Protein AF-A0A0F9P561-F1 (afdb_monomer)

Foldseek 3Di:
DDDDDPDDPPPPPVPPPPDDDDDDDDDDDDDDDDPDDDDDDDDDPCPVVVVVVVVLVVLVVVVVVVVVVVVLVVLLVVCLVVLDQAWDWDDDPQKIKTKGKAFDDPVDFADPVLVVLCVVLVQDKDKDFPQPPPDPPVCPPVVVVVVVVVVVCVPVDPPCPRDRPDTTIGHDPCRQNSLSVDPDSVSSSVSSVRTIDMDMDMDDRDDPVVVVVVSVVSVVD

Mean predicted aligned error: 15.57 Å

Structure (mmCIF, N/CA/C/O backbone):
data_AF-A0A0F9P561-F1
#
_entry.id   AF-A0A0F9P561-F1
#
loop_
_atom_site.group_PDB
_atom_site.id
_atom_site.type_symbol
_atom_site.label_atom_id
_atom_site.label_alt_id
_atom_site.label_comp_id
_atom_site.label_asym_id
_atom_site.label_entity_id
_atom_site.label_seq_id
_atom_site.pdbx_PDB_ins_code
_atom_site.Cartn_x
_atom_site.Cartn_y
_atom_site.Cartn_z
_atom_site.occupancy
_atom_site.B_iso_or_equiv
_atom_site.auth_seq_id
_atom_site.auth_comp_id
_atom_site.auth_asym_id
_atom_site.auth_atom_id
_atom_site.pdbx_PDB_model_num
ATOM 1 N N . MET A 1 1 ? 44.528 -24.460 -18.042 1.00 37.50 1 MET A N 1
ATOM 2 C CA . MET A 1 1 ? 43.928 -23.682 -16.939 1.00 37.50 1 MET A CA 1
ATOM 3 C C . MET A 1 1 ? 44.898 -22.548 -16.649 1.00 37.50 1 MET A C 1
ATOM 5 O O . MET A 1 1 ? 45.990 -22.830 -16.180 1.00 37.50 1 MET A O 1
ATOM 9 N N . ALA A 1 2 ? 44.594 -21.330 -17.099 1.00 35.03 2 ALA A N 1
ATOM 10 C CA . ALA A 1 2 ? 45.538 -20.213 -17.067 1.00 35.03 2 ALA A CA 1
ATOM 11 C C . ALA A 1 2 ? 45.183 -19.266 -15.914 1.00 35.03 2 ALA A C 1
ATOM 13 O O . ALA A 1 2 ? 44.061 -18.765 -15.855 1.00 35.03 2 ALA A O 1
ATOM 14 N N . LEU A 1 3 ? 46.129 -19.070 -14.994 1.00 35.88 3 LEU A N 1
ATOM 15 C CA . LEU A 1 3 ? 46.112 -17.993 -14.006 1.00 35.88 3 LEU A CA 1
ATOM 16 C C . LEU A 1 3 ? 46.317 -16.680 -14.767 1.00 35.88 3 LEU A C 1
ATOM 18 O O . LEU A 1 3 ? 47.304 -16.547 -15.487 1.00 35.88 3 LEU A O 1
ATOM 22 N N . VAL A 1 4 ? 45.363 -15.758 -14.671 1.00 44.16 4 VAL A N 1
ATOM 23 C CA . VAL A 1 4 ? 45.456 -14.442 -15.316 1.00 44.16 4 VAL A CA 1
ATOM 24 C C . VAL A 1 4 ? 46.075 -13.457 -14.325 1.00 44.16 4 VAL A C 1
ATOM 26 O O . VAL A 1 4 ? 45.691 -13.438 -13.157 1.00 44.16 4 VAL A O 1
ATOM 29 N N . ASP A 1 5 ? 47.050 -12.684 -14.806 1.00 41.72 5 ASP A N 1
ATOM 30 C CA . ASP A 1 5 ? 47.857 -11.721 -14.055 1.00 41.72 5 ASP A CA 1
ATOM 31 C C . ASP A 1 5 ? 47.030 -10.692 -13.267 1.00 41.72 5 ASP A C 1
ATOM 33 O O . ASP A 1 5 ? 46.094 -10.077 -13.786 1.00 41.72 5 ASP A O 1
ATOM 37 N N . ASN A 1 6 ? 47.448 -10.465 -12.016 1.00 50.19 6 ASN A N 1
ATOM 38 C CA . ASN A 1 6 ? 46.907 -9.487 -11.067 1.00 50.19 6 ASN A CA 1
ATOM 39 C C . ASN A 1 6 ? 47.184 -8.042 -11.520 1.00 50.19 6 ASN A C 1
ATOM 41 O O . ASN A 1 6 ? 48.016 -7.330 -10.953 1.00 50.19 6 ASN A O 1
ATOM 45 N N . THR A 1 7 ? 46.457 -7.574 -12.528 1.00 42.44 7 THR A N 1
ATOM 46 C CA . THR A 1 7 ? 46.383 -6.144 -12.835 1.00 42.44 7 THR A CA 1
ATOM 47 C C . THR A 1 7 ? 45.373 -5.481 -11.899 1.00 42.44 7 THR A C 1
ATOM 49 O O . THR A 1 7 ? 44.193 -5.823 -11.866 1.00 42.44 7 THR A O 1
ATOM 52 N N . ARG A 1 8 ? 45.861 -4.536 -11.085 1.00 44.56 8 ARG A N 1
ATOM 53 C CA . ARG A 1 8 ? 45.037 -3.657 -10.245 1.00 44.56 8 ARG A CA 1
ATOM 54 C C . ARG A 1 8 ? 44.028 -2.920 -11.130 1.00 44.56 8 ARG A C 1
ATOM 56 O O . ARG A 1 8 ? 44.412 -2.065 -11.921 1.00 44.56 8 ARG A O 1
ATOM 63 N N . ILE A 1 9 ? 42.744 -3.220 -10.966 1.00 45.91 9 ILE A N 1
ATOM 64 C CA . ILE A 1 9 ? 41.663 -2.396 -11.512 1.00 45.91 9 ILE A CA 1
ATOM 65 C C . ILE A 1 9 ? 41.492 -1.207 -10.558 1.00 45.91 9 ILE A C 1
ATOM 67 O O . ILE A 1 9 ? 40.868 -1.332 -9.508 1.00 45.91 9 ILE A O 1
ATOM 71 N N . GLU A 1 10 ? 42.089 -0.060 -10.891 1.00 46.81 10 GLU A N 1
ATOM 72 C CA . GLU A 1 10 ? 42.006 1.175 -10.087 1.00 46.81 10 GLU A CA 1
ATOM 73 C C . GLU A 1 10 ? 40.712 1.986 -10.315 1.00 46.81 10 GLU A C 1
ATOM 75 O O . GLU A 1 10 ? 40.564 3.074 -9.769 1.00 46.81 10 GLU A O 1
ATOM 80 N N . SER A 1 11 ? 39.733 1.480 -11.073 1.00 47.00 11 SER A N 1
ATOM 81 C CA . SER A 1 11 ? 38.611 2.295 -11.570 1.00 47.00 11 SER A CA 1
ATOM 82 C C . SER A 1 11 ? 37.206 1.806 -11.194 1.00 47.00 11 SER A C 1
ATOM 84 O O . SER A 1 11 ? 36.278 1.953 -11.984 1.00 47.00 11 SER A O 1
ATOM 86 N N . ILE A 1 12 ? 36.996 1.277 -9.983 1.00 44.47 12 ILE A N 1
ATOM 87 C CA . ILE A 1 12 ? 35.622 1.006 -9.499 1.00 44.47 12 ILE A CA 1
ATOM 88 C C . ILE A 1 12 ? 34.918 2.291 -9.008 1.00 44.47 12 ILE A C 1
ATOM 90 O O . ILE A 1 12 ? 33.696 2.350 -9.025 1.00 44.47 12 ILE A O 1
ATOM 94 N N . ASN A 1 13 ? 35.655 3.365 -8.691 1.00 44.12 13 ASN A N 1
ATOM 95 C CA . ASN A 1 13 ? 35.073 4.597 -8.125 1.00 44.12 13 ASN A CA 1
ATOM 96 C C . ASN A 1 13 ? 35.147 5.832 -9.048 1.00 44.12 13 ASN A C 1
ATOM 98 O O . ASN A 1 13 ? 34.976 6.954 -8.582 1.00 44.12 13 ASN A O 1
ATOM 102 N N . ALA A 1 14 ? 35.434 5.669 -10.342 1.00 38.91 14 ALA A N 1
ATOM 103 C CA . ALA A 1 14 ? 35.690 6.813 -11.229 1.00 38.91 14 ALA A CA 1
ATOM 104 C C . ALA A 1 14 ? 34.428 7.526 -11.765 1.00 38.91 14 ALA A C 1
ATOM 106 O O . ALA A 1 14 ? 34.571 8.509 -12.481 1.00 38.91 14 ALA A O 1
ATOM 107 N N . LEU A 1 15 ? 33.212 7.072 -11.434 1.00 39.28 15 LEU A N 1
ATOM 108 C CA . LEU A 1 15 ? 31.965 7.617 -12.004 1.00 39.28 15 LEU A CA 1
ATOM 109 C C . LEU A 1 15 ? 31.036 8.330 -11.006 1.00 39.28 15 LEU A C 1
ATOM 111 O O . LEU A 1 15 ? 30.014 8.860 -11.420 1.00 39.28 15 LEU A O 1
ATOM 115 N N . GLU A 1 16 ? 31.392 8.433 -9.722 1.00 36.66 16 GLU A N 1
ATOM 116 C CA . GLU A 1 16 ? 30.567 9.153 -8.727 1.00 36.66 16 GLU A CA 1
ATOM 117 C C . GLU A 1 16 ? 30.896 10.657 -8.606 1.00 36.66 16 GLU A C 1
ATOM 119 O O . GLU A 1 16 ? 30.414 11.324 -7.695 1.00 36.66 16 GLU A O 1
ATOM 124 N N . HIS A 1 17 ? 31.714 11.223 -9.502 1.00 38.72 17 HIS A N 1
ATOM 125 C CA . HIS A 1 17 ? 32.252 12.582 -9.339 1.00 38.72 17 HIS A CA 1
ATOM 126 C C . HIS A 1 17 ? 31.937 13.576 -10.467 1.00 38.72 17 HIS A C 1
ATOM 128 O O . HIS A 1 17 ? 32.671 14.545 -10.644 1.00 38.72 17 HIS A O 1
ATOM 134 N N . GLU A 1 18 ? 30.814 13.416 -11.168 1.00 39.06 18 GLU A N 1
ATOM 135 C CA . GLU A 1 18 ? 30.297 14.452 -12.076 1.00 39.06 18 GLU A CA 1
ATOM 136 C C . GLU A 1 18 ? 28.809 14.738 -11.850 1.00 39.06 18 GLU A C 1
ATOM 138 O O . GLU A 1 18 ? 27.996 14.594 -12.749 1.00 39.06 18 GLU A O 1
ATOM 143 N N . MET A 1 19 ? 28.438 15.205 -10.656 1.00 38.53 19 MET A N 1
ATOM 144 C CA . MET A 1 19 ? 27.326 16.154 -10.525 1.00 38.53 19 MET A CA 1
ATOM 145 C C . MET A 1 19 ? 27.675 17.184 -9.453 1.00 38.53 19 MET A C 1
ATOM 147 O O . MET A 1 19 ? 27.774 16.888 -8.263 1.00 38.53 19 MET A O 1
ATOM 151 N N . GLY A 1 20 ? 27.943 18.406 -9.909 1.00 35.34 20 GLY A N 1
ATOM 152 C CA . GLY A 1 20 ? 28.291 19.531 -9.061 1.00 35.34 20 GLY A CA 1
ATOM 153 C C . GLY A 1 20 ? 27.101 20.004 -8.235 1.00 35.34 20 GLY A C 1
ATOM 154 O O . GLY A 1 20 ? 26.137 20.531 -8.776 1.00 35.34 20 GLY A O 1
ATOM 155 N N . PHE A 1 21 ? 27.230 19.907 -6.914 1.00 32.91 21 PHE A N 1
ATOM 156 C CA . PHE A 1 21 ? 26.568 20.800 -5.970 1.00 32.91 21 PHE A CA 1
ATOM 157 C C . PHE A 1 21 ? 27.586 21.220 -4.907 1.00 32.91 21 PHE A C 1
ATOM 159 O O . PHE A 1 21 ? 28.142 20.403 -4.174 1.00 32.91 21 PHE A O 1
ATOM 166 N N . HIS A 1 22 ? 27.875 22.520 -4.863 1.00 39.03 22 HIS A N 1
ATOM 167 C CA . HIS A 1 22 ? 28.779 23.122 -3.893 1.00 39.03 22 HIS A CA 1
ATOM 168 C C . HIS A 1 22 ? 28.156 23.117 -2.490 1.00 39.03 22 HIS A C 1
ATOM 170 O O . HIS A 1 22 ? 27.295 23.933 -2.181 1.00 39.03 22 HIS A O 1
ATOM 176 N N . ALA A 1 23 ? 28.679 22.267 -1.611 1.00 38.22 23 ALA A N 1
ATOM 177 C CA . ALA A 1 23 ? 28.733 22.513 -0.175 1.00 38.22 23 ALA A CA 1
ATOM 178 C C . ALA A 1 23 ? 30.099 22.016 0.319 1.00 38.22 23 ALA A C 1
ATOM 180 O O . ALA A 1 23 ? 30.467 20.868 0.083 1.00 38.22 23 ALA A O 1
ATOM 181 N N . GLN A 1 24 ? 30.899 22.895 0.930 1.00 40.69 24 GLN A N 1
ATOM 182 C CA . GLN A 1 24 ? 32.252 22.571 1.394 1.00 40.69 24 GLN A CA 1
ATOM 183 C C . GLN A 1 24 ? 32.218 21.420 2.416 1.00 40.69 24 GLN A C 1
ATOM 185 O O . GLN A 1 24 ? 31.881 21.618 3.583 1.00 40.69 24 GLN A O 1
ATOM 190 N N . ALA A 1 25 ? 32.582 20.213 1.981 1.00 33.69 25 ALA A N 1
ATOM 191 C CA . ALA A 1 25 ? 32.721 19.056 2.851 1.00 33.69 25 ALA A CA 1
ATOM 192 C C . ALA A 1 25 ? 34.034 19.151 3.645 1.00 33.69 25 ALA A C 1
ATOM 194 O O . ALA A 1 25 ? 35.121 19.253 3.073 1.00 33.69 25 ALA A O 1
ATOM 195 N N . LYS A 1 26 ? 33.930 19.112 4.981 1.00 37.03 26 LYS A N 1
ATOM 196 C CA . LYS A 1 26 ? 35.071 18.968 5.897 1.00 37.03 26 LYS A CA 1
ATOM 197 C C . LYS A 1 26 ? 35.907 17.753 5.491 1.00 37.03 26 LYS A C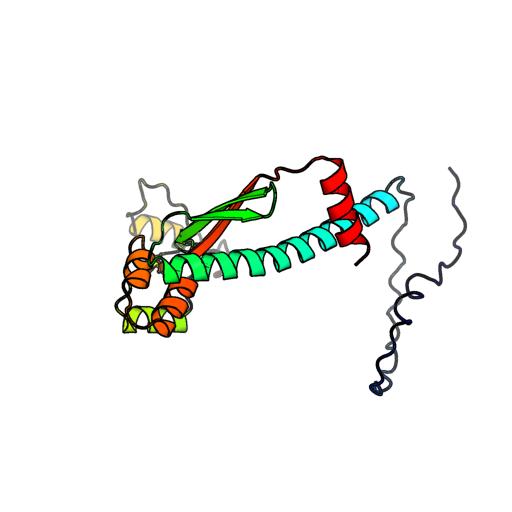 1
ATOM 199 O O . LYS A 1 26 ? 35.374 16.659 5.322 1.00 37.03 26 LYS A O 1
ATOM 204 N N . THR A 1 27 ? 37.217 17.943 5.389 1.00 36.31 27 THR A N 1
ATOM 205 C CA . THR A 1 27 ? 38.207 16.905 5.091 1.00 36.31 27 THR A CA 1
ATOM 206 C C . THR A 1 27 ? 38.171 15.823 6.174 1.00 36.31 27 THR A C 1
ATOM 208 O O . THR A 1 27 ? 38.755 15.978 7.244 1.00 36.31 27 THR A O 1
ATOM 211 N N . VAL A 1 28 ? 37.465 14.721 5.913 1.00 37.62 28 VAL A N 1
ATOM 212 C CA . VAL A 1 28 ? 37.545 13.512 6.737 1.00 37.62 28 VAL A CA 1
ATOM 213 C C . VAL A 1 28 ? 38.802 12.762 6.314 1.00 37.62 28 VAL A C 1
ATOM 215 O O . VAL A 1 28 ? 38.916 12.263 5.194 1.00 37.62 28 VAL A O 1
ATOM 218 N N . THR A 1 29 ? 39.782 12.724 7.207 1.00 35.91 29 THR A N 1
ATOM 219 C CA . THR A 1 29 ? 41.008 11.941 7.077 1.00 35.91 29 THR A CA 1
ATOM 220 C C . THR A 1 29 ? 40.642 10.477 6.827 1.00 35.91 29 THR A C 1
ATOM 222 O O . THR A 1 29 ? 40.026 9.840 7.678 1.00 35.91 29 THR A O 1
ATOM 225 N N . LYS A 1 30 ? 41.013 9.939 5.656 1.00 38.53 30 LYS A N 1
ATOM 226 C CA . LYS A 1 30 ? 40.829 8.522 5.310 1.00 38.53 30 LYS A CA 1
ATOM 227 C C . LYS A 1 30 ? 41.493 7.644 6.374 1.00 38.53 30 LYS A C 1
ATOM 229 O O . LYS A 1 30 ? 42.720 7.564 6.448 1.00 38.53 30 LYS A O 1
ATOM 234 N N . THR A 1 31 ? 40.688 6.975 7.189 1.00 34.59 31 THR A N 1
ATOM 235 C CA . THR A 1 31 ? 41.125 5.877 8.050 1.00 34.59 31 THR A CA 1
ATOM 236 C C . THR A 1 31 ? 41.681 4.766 7.160 1.00 34.59 31 THR A C 1
ATOM 238 O O . THR A 1 31 ? 41.024 4.325 6.218 1.00 34.59 31 THR A O 1
ATOM 241 N N . LYS A 1 32 ? 42.923 4.339 7.427 1.00 42.75 32 LYS A N 1
ATOM 242 C CA . LYS A 1 32 ? 43.562 3.200 6.753 1.00 42.75 32 LYS A CA 1
ATOM 243 C C . LYS A 1 32 ? 42.648 1.978 6.871 1.00 42.75 32 LYS A C 1
ATOM 245 O O . LYS A 1 32 ? 42.383 1.520 7.980 1.00 42.75 32 LYS A O 1
ATOM 250 N N . SER A 1 33 ? 42.182 1.455 5.740 1.00 44.06 33 SER A N 1
ATOM 251 C CA . SER A 1 33 ? 41.494 0.170 5.687 1.00 44.06 33 SER A CA 1
ATOM 252 C C . SER A 1 33 ? 42.453 -0.932 6.142 1.00 44.06 33 SER A C 1
ATOM 254 O O . SER A 1 33 ? 43.597 -1.012 5.692 1.00 44.06 33 SER A O 1
ATOM 256 N N . ALA A 1 34 ? 41.994 -1.757 7.081 1.00 50.00 34 ALA A N 1
ATOM 257 C CA . ALA A 1 34 ? 42.713 -2.938 7.530 1.00 50.00 34 ALA A CA 1
ATOM 258 C C . ALA A 1 34 ? 42.974 -3.874 6.337 1.00 50.00 34 ALA A C 1
ATOM 260 O O . ALA A 1 34 ? 42.074 -4.129 5.534 1.00 50.00 34 ALA A O 1
ATOM 261 N N . SER A 1 35 ? 44.205 -4.376 6.214 1.00 50.78 35 SER A N 1
ATOM 262 C CA . SER A 1 35 ? 44.605 -5.338 5.184 1.00 50.78 35 SER A CA 1
ATOM 263 C C . SER A 1 35 ? 43.965 -6.700 5.466 1.00 50.78 35 SER A C 1
ATOM 265 O O . SER A 1 35 ? 44.565 -7.564 6.103 1.00 50.78 35 SER A O 1
ATOM 267 N N . GLY A 1 36 ? 42.717 -6.872 5.035 1.00 58.53 36 GLY A N 1
ATOM 268 C CA . GLY A 1 36 ? 42.077 -8.178 4.970 1.00 58.53 36 GLY A CA 1
ATOM 269 C C . GLY A 1 36 ? 42.724 -9.012 3.869 1.00 58.53 36 GLY A C 1
ATOM 270 O O . GLY A 1 36 ? 42.903 -8.534 2.749 1.00 58.53 36 GLY A O 1
ATOM 271 N N . GLU A 1 37 ? 43.086 -10.246 4.204 1.00 61.06 37 GLU A N 1
ATOM 272 C CA . GLU A 1 37 ? 43.572 -11.261 3.274 1.00 61.06 37 GLU A CA 1
ATOM 273 C C . GLU A 1 37 ? 42.622 -11.343 2.064 1.00 61.06 37 GLU A C 1
ATOM 275 O O . GLU A 1 37 ? 41.403 -11.487 2.214 1.00 61.06 37 GLU A O 1
ATOM 280 N N . THR A 1 38 ? 43.152 -11.154 0.854 1.00 66.12 38 THR A N 1
ATOM 281 C CA . THR A 1 38 ? 42.337 -11.133 -0.363 1.00 66.12 38 THR A CA 1
ATOM 282 C C . THR A 1 38 ? 41.728 -12.506 -0.581 1.00 66.12 38 THR A C 1
ATOM 284 O O . THR A 1 38 ? 42.437 -13.475 -0.847 1.00 66.12 38 THR A O 1
ATOM 287 N N . LYS A 1 39 ? 40.399 -12.575 -0.468 1.00 81.62 39 LYS A N 1
ATOM 288 C CA . LYS A 1 39 ? 39.623 -13.791 -0.709 1.00 81.62 39 LYS A CA 1
ATOM 289 C C . LYS A 1 39 ? 39.966 -14.381 -2.085 1.00 81.62 39 LYS A C 1
ATOM 291 O O . LYS A 1 39 ? 40.132 -13.613 -3.037 1.00 81.62 39 LYS A O 1
ATOM 296 N N . PRO A 1 40 ? 40.037 -15.718 -2.211 1.00 76.19 40 PRO A N 1
ATOM 297 C CA . PRO A 1 40 ? 40.316 -16.364 -3.486 1.00 76.19 40 PRO A CA 1
ATOM 298 C C . PRO A 1 40 ? 39.259 -15.963 -4.521 1.00 76.19 40 PRO A C 1
ATOM 300 O O . PRO A 1 40 ? 38.058 -16.059 -4.264 1.00 76.19 40 PRO A O 1
ATOM 303 N N . GLN A 1 41 ? 39.714 -15.497 -5.684 1.00 83.62 41 GLN A N 1
ATOM 304 C CA . GLN A 1 41 ? 38.851 -15.123 -6.800 1.00 83.62 41 GLN A CA 1
ATOM 305 C C . GLN A 1 41 ? 38.792 -16.266 -7.811 1.00 83.62 41 GLN A C 1
ATOM 307 O O . GLN A 1 41 ? 39.818 -16.822 -8.200 1.00 83.62 41 GLN A O 1
ATOM 312 N N . ILE A 1 42 ? 37.582 -16.602 -8.247 1.00 89.50 42 ILE A N 1
ATOM 313 C CA . ILE A 1 42 ? 37.342 -17.547 -9.337 1.00 89.50 42 ILE A CA 1
ATOM 314 C C . ILE A 1 42 ? 36.669 -16.810 -10.493 1.00 89.50 42 ILE A C 1
ATOM 316 O O . ILE A 1 42 ? 35.805 -15.960 -10.281 1.00 89.50 42 ILE A O 1
ATOM 320 N N . ALA A 1 43 ? 37.057 -17.130 -11.726 1.00 86.56 43 ALA A N 1
ATOM 321 C CA . ALA A 1 43 ? 36.401 -16.583 -12.906 1.00 86.56 43 ALA A CA 1
ATOM 322 C C . ALA A 1 43 ? 35.024 -17.243 -13.082 1.00 86.56 43 ALA A C 1
ATOM 324 O O . ALA A 1 43 ? 34.934 -18.446 -13.331 1.00 86.56 43 ALA A O 1
ATOM 325 N N . VAL A 1 44 ? 33.953 -16.455 -12.969 1.00 92.00 44 VAL A N 1
ATOM 326 C CA . VAL A 1 44 ? 32.571 -16.915 -13.170 1.00 92.00 44 VAL A CA 1
ATOM 327 C C . VAL A 1 44 ? 32.003 -16.251 -14.422 1.00 92.00 44 VAL A C 1
ATOM 329 O O . VAL A 1 44 ? 31.763 -15.043 -14.449 1.00 92.00 44 VAL A O 1
ATOM 332 N N . LYS A 1 45 ? 31.789 -17.038 -15.481 1.00 91.75 45 LYS A N 1
ATOM 333 C CA . LYS A 1 45 ? 31.171 -16.561 -16.728 1.00 91.75 45 LYS A CA 1
ATOM 334 C C . LYS A 1 45 ? 29.712 -16.170 -16.467 1.00 91.75 45 LYS A C 1
ATOM 336 O O . LYS A 1 45 ? 28.999 -16.912 -15.800 1.00 91.75 45 LYS A O 1
ATOM 341 N N . GLY A 1 46 ? 29.264 -15.033 -16.999 1.00 91.75 46 GLY A N 1
ATOM 342 C CA . GLY A 1 46 ? 27.890 -14.551 -16.813 1.00 91.75 46 GLY A CA 1
ATOM 343 C C . GLY A 1 46 ? 27.666 -13.718 -15.544 1.00 91.75 46 GLY A C 1
ATOM 344 O O . GLY A 1 46 ? 26.573 -13.192 -15.347 1.00 91.75 46 GLY A O 1
ATOM 345 N N . LEU A 1 47 ? 28.672 -13.588 -14.663 1.00 91.00 47 LEU A N 1
ATOM 346 C CA . LEU A 1 47 ? 28.528 -12.844 -13.405 1.00 91.00 47 LEU A CA 1
ATOM 347 C C . LEU A 1 47 ? 28.259 -11.351 -13.643 1.00 91.00 47 LEU A C 1
ATOM 349 O O . LEU A 1 47 ? 27.497 -10.742 -12.896 1.00 91.00 47 LEU A O 1
ATOM 353 N N . ARG A 1 48 ? 28.854 -10.772 -14.693 1.00 90.31 48 ARG A N 1
ATOM 354 C CA . ARG A 1 48 ? 28.658 -9.363 -15.057 1.00 90.31 48 ARG A CA 1
ATOM 355 C C . ARG A 1 48 ? 27.223 -9.109 -15.513 1.00 90.31 48 ARG A C 1
ATOM 357 O O . ARG A 1 48 ? 26.596 -8.167 -15.047 1.00 90.31 48 ARG A O 1
ATOM 364 N N . GLU A 1 49 ? 26.709 -9.961 -16.390 1.00 93.94 49 GLU A N 1
ATOM 365 C CA . GLU A 1 49 ? 25.350 -9.897 -16.922 1.00 93.94 49 GLU A CA 1
ATOM 366 C C . GLU A 1 49 ? 24.323 -10.103 -15.804 1.00 93.94 49 GLU A C 1
ATOM 368 O O . GLU A 1 49 ? 23.378 -9.329 -15.678 1.00 93.94 49 GLU A O 1
ATOM 373 N N . TYR A 1 50 ? 24.549 -11.085 -14.927 1.00 92.62 50 TYR A N 1
ATOM 374 C CA . TYR A 1 50 ? 23.702 -11.315 -13.758 1.00 92.62 50 TYR A CA 1
ATOM 375 C C . TYR A 1 50 ? 23.679 -10.112 -12.804 1.00 92.62 50 TYR A C 1
ATOM 377 O O . TYR A 1 50 ? 22.607 -9.698 -12.363 1.00 92.62 50 TYR A O 1
ATOM 385 N N . ALA A 1 51 ? 24.845 -9.532 -12.499 1.00 93.69 51 ALA A N 1
ATOM 386 C CA . ALA A 1 51 ? 24.937 -8.356 -11.638 1.00 93.69 51 ALA A CA 1
ATOM 387 C C . ALA A 1 51 ? 24.224 -7.140 -12.254 1.00 93.69 51 ALA A C 1
ATOM 389 O O . ALA A 1 51 ? 23.486 -6.454 -11.550 1.00 93.69 51 ALA A O 1
ATOM 390 N N . ALA A 1 52 ? 24.377 -6.920 -13.565 1.00 90.94 52 ALA A N 1
ATOM 391 C CA . ALA A 1 52 ? 23.688 -5.851 -14.284 1.00 90.94 52 ALA A CA 1
ATOM 392 C C . ALA A 1 52 ? 22.159 -6.023 -14.247 1.00 90.94 52 ALA A C 1
ATOM 394 O O . ALA A 1 52 ? 21.446 -5.078 -13.921 1.00 90.94 52 ALA A O 1
ATOM 395 N N . LEU A 1 53 ? 21.646 -7.236 -14.487 1.00 92.44 53 LEU A N 1
ATOM 396 C CA . LEU A 1 53 ? 20.208 -7.520 -14.401 1.00 92.44 53 LEU A CA 1
ATOM 397 C C . LEU A 1 53 ? 19.665 -7.368 -12.976 1.00 92.44 53 LEU A C 1
ATOM 399 O 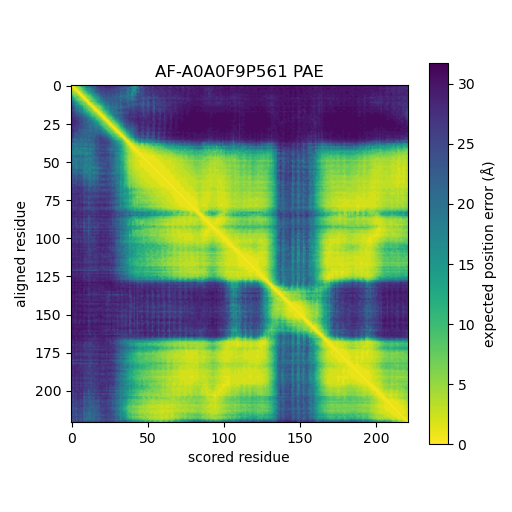O . LEU A 1 53 ? 18.556 -6.875 -12.788 1.00 92.44 53 LEU A O 1
ATOM 403 N N . LYS A 1 54 ? 20.440 -7.760 -11.956 1.00 94.38 54 LYS A N 1
ATOM 404 C CA . LYS A 1 54 ? 20.068 -7.540 -10.552 1.00 94.38 54 LYS A CA 1
ATOM 405 C C . LYS A 1 54 ? 19.989 -6.060 -10.202 1.00 94.38 54 LYS A C 1
ATOM 407 O O . LYS A 1 54 ? 19.074 -5.665 -9.486 1.00 94.38 54 LYS A O 1
ATOM 412 N N . TYR A 1 55 ? 20.922 -5.263 -10.711 1.00 90.88 55 TYR A N 1
ATOM 413 C CA . TYR A 1 55 ? 20.899 -3.818 -10.538 1.00 90.88 55 TYR A CA 1
ATOM 414 C C . TYR A 1 55 ? 19.672 -3.195 -11.219 1.00 90.88 55 TYR A C 1
ATOM 416 O O . TYR A 1 55 ? 18.902 -2.504 -10.557 1.00 90.88 55 TYR A O 1
ATOM 424 N N . ALA A 1 56 ? 19.422 -3.533 -12.490 1.00 90.25 56 ALA A N 1
ATOM 425 C CA . ALA A 1 56 ? 18.253 -3.061 -13.233 1.00 90.25 56 ALA A CA 1
ATOM 426 C C . ALA A 1 56 ? 16.929 -3.442 -12.545 1.00 90.25 56 ALA A C 1
ATOM 428 O O . ALA A 1 56 ? 16.037 -2.610 -12.423 1.00 90.25 56 ALA A O 1
ATOM 429 N N . LEU A 1 57 ? 16.812 -4.669 -12.022 1.00 92.62 57 LEU A N 1
ATOM 430 C CA . LEU A 1 57 ? 15.624 -5.110 -11.285 1.00 92.62 57 LEU A CA 1
ATOM 431 C C . LEU A 1 57 ? 15.360 -4.254 -10.038 1.00 92.62 57 LEU A C 1
ATOM 433 O O . LEU A 1 57 ? 14.214 -3.907 -9.773 1.00 92.62 57 LEU A O 1
ATOM 437 N N . ASN A 1 58 ? 16.404 -3.907 -9.282 1.00 90.88 58 ASN A N 1
ATOM 438 C CA . ASN A 1 58 ? 16.266 -3.056 -8.097 1.00 90.88 58 ASN A CA 1
ATOM 439 C C . ASN A 1 58 ? 15.866 -1.617 -8.466 1.00 90.88 58 ASN A C 1
ATOM 441 O O . ASN A 1 58 ? 15.089 -0.993 -7.743 1.00 90.88 58 ASN A O 1
ATOM 445 N N . MET A 1 59 ? 16.374 -1.099 -9.589 1.00 89.12 59 MET A N 1
ATOM 446 C CA . MET A 1 59 ? 15.999 0.217 -10.114 1.00 89.12 59 MET A CA 1
ATOM 447 C C . MET A 1 59 ? 14.525 0.237 -10.532 1.00 89.12 59 MET A C 1
ATOM 449 O O . MET A 1 59 ? 13.766 1.087 -10.071 1.00 89.12 59 MET A O 1
ATOM 453 N N . ILE A 1 60 ? 14.092 -0.767 -11.301 1.00 93.50 60 ILE A N 1
ATOM 454 C CA . ILE A 1 60 ? 12.687 -0.941 -11.692 1.00 93.50 60 ILE A CA 1
ATOM 455 C C . ILE A 1 60 ? 11.791 -1.062 -10.452 1.00 93.50 60 ILE A C 1
ATOM 457 O O . ILE A 1 60 ? 10.764 -0.399 -10.384 1.00 93.50 60 ILE A O 1
ATOM 461 N N . ASP A 1 61 ? 12.173 -1.858 -9.447 1.00 93.44 61 ASP A N 1
ATOM 462 C CA . ASP A 1 61 ? 11.400 -2.004 -8.203 1.00 93.44 61 ASP A CA 1
ATOM 463 C C . ASP A 1 61 ? 11.259 -0.676 -7.441 1.00 93.44 61 ASP A C 1
ATOM 465 O O . ASP A 1 61 ? 10.201 -0.393 -6.878 1.00 93.44 61 ASP A O 1
ATOM 469 N N . THR A 1 62 ? 12.297 0.163 -7.457 1.00 91.62 62 THR A N 1
ATOM 470 C CA . THR A 1 62 ? 12.254 1.505 -6.856 1.00 91.62 62 THR A CA 1
ATOM 471 C C . THR A 1 62 ? 11.233 2.389 -7.565 1.00 91.62 62 THR A C 1
ATOM 473 O O . THR A 1 62 ? 10.316 2.893 -6.920 1.00 91.62 62 THR A O 1
ATOM 476 N N . VAL A 1 63 ? 11.316 2.494 -8.893 1.00 92.19 63 VAL A N 1
ATOM 477 C CA . VAL A 1 63 ? 10.381 3.312 -9.683 1.00 92.19 63 VAL A CA 1
ATOM 478 C C . VAL A 1 63 ? 8.948 2.780 -9.583 1.00 92.19 63 VAL A C 1
ATOM 480 O O . VAL A 1 63 ? 8.001 3.550 -9.436 1.00 92.19 63 VAL A O 1
ATOM 483 N N . VAL A 1 64 ? 8.761 1.456 -9.567 1.00 92.00 64 VAL A N 1
ATOM 484 C CA . VAL A 1 64 ? 7.446 0.834 -9.347 1.00 92.00 64 VAL A CA 1
ATOM 485 C C . VAL A 1 64 ? 6.863 1.222 -7.986 1.00 92.00 64 VAL A C 1
ATOM 487 O O . VAL A 1 64 ? 5.663 1.484 -7.900 1.00 92.00 64 VAL A O 1
ATOM 490 N N . LYS A 1 65 ? 7.671 1.281 -6.919 1.00 91.56 65 LYS A N 1
ATOM 491 C CA . LYS A 1 65 ? 7.211 1.714 -5.586 1.00 91.56 65 LYS A CA 1
ATOM 492 C C . LYS A 1 65 ? 6.809 3.185 -5.559 1.00 91.56 65 LYS A C 1
ATOM 494 O O . LYS A 1 65 ? 5.793 3.507 -4.948 1.00 91.56 65 LYS A O 1
ATOM 499 N N . GLU A 1 66 ? 7.567 4.050 -6.225 1.00 91.19 66 GLU A N 1
ATOM 500 C CA . GLU A 1 66 ? 7.245 5.477 -6.339 1.00 91.19 66 GLU A CA 1
ATOM 501 C C . GLU A 1 66 ? 5.927 5.690 -7.092 1.00 91.19 66 GLU A C 1
ATOM 503 O O . GLU A 1 66 ? 5.004 6.306 -6.556 1.00 91.19 66 GLU A O 1
ATOM 508 N N . LEU A 1 67 ? 5.785 5.081 -8.276 1.00 91.69 67 LEU A N 1
ATOM 509 C CA . LEU A 1 67 ? 4.550 5.134 -9.065 1.00 91.69 67 LEU A CA 1
ATOM 510 C C . LEU A 1 67 ? 3.361 4.539 -8.307 1.00 91.69 67 LEU A C 1
ATOM 512 O O . LEU A 1 67 ? 2.255 5.081 -8.349 1.00 91.69 67 LEU A O 1
ATOM 516 N N . LYS A 1 68 ? 3.580 3.444 -7.570 1.00 90.50 68 LYS A N 1
ATOM 517 C CA . LYS A 1 68 ? 2.552 2.859 -6.707 1.00 90.50 68 LYS A CA 1
ATOM 518 C C . LYS A 1 68 ? 2.074 3.853 -5.649 1.00 90.50 68 LYS A C 1
ATOM 520 O O . LYS A 1 68 ? 0.874 3.898 -5.402 1.00 90.50 68 LYS A O 1
ATOM 525 N N . GLY A 1 69 ? 2.966 4.655 -5.065 1.00 88.00 69 GLY A N 1
ATOM 526 C CA . GLY A 1 69 ? 2.593 5.708 -4.118 1.00 88.00 69 GLY A CA 1
ATOM 527 C C . GLY A 1 69 ? 1.622 6.721 -4.730 1.00 88.00 69 GLY A C 1
ATOM 528 O O . GLY A 1 69 ? 0.598 7.034 -4.126 1.00 88.00 69 GLY A O 1
ATOM 529 N N . THR A 1 70 ? 1.885 7.164 -5.962 1.00 89.94 70 THR A N 1
ATOM 530 C CA . THR A 1 70 ? 0.981 8.062 -6.698 1.00 89.94 70 THR A CA 1
ATOM 531 C C . THR A 1 70 ? -0.372 7.407 -6.976 1.00 89.94 70 THR A C 1
ATOM 533 O O . THR A 1 70 ? -1.410 8.000 -6.683 1.00 89.94 70 THR A O 1
ATOM 536 N N . VAL A 1 71 ? -0.378 6.168 -7.484 1.00 91.31 71 VAL A N 1
ATOM 537 C CA . VAL A 1 71 ? -1.615 5.422 -7.781 1.00 91.31 71 VAL A CA 1
ATOM 538 C C . VAL A 1 71 ? -2.444 5.190 -6.517 1.00 91.31 71 VAL A C 1
ATOM 540 O O . VAL A 1 71 ? -3.657 5.391 -6.539 1.00 91.31 71 VAL A O 1
ATOM 543 N N . ASP A 1 72 ? -1.811 4.787 -5.414 1.00 90.38 72 ASP A N 1
ATOM 544 C CA . ASP A 1 72 ? -2.488 4.539 -4.141 1.00 90.38 72 ASP A CA 1
ATOM 545 C C . ASP A 1 72 ? -3.081 5.834 -3.562 1.00 90.38 72 ASP A C 1
ATOM 547 O O . ASP A 1 72 ? -4.196 5.799 -3.039 1.00 90.38 72 ASP A O 1
ATOM 551 N N . GLY A 1 73 ? -2.386 6.970 -3.704 1.00 89.12 73 GLY A N 1
ATOM 552 C CA . GLY A 1 73 ? -2.886 8.288 -3.309 1.00 89.12 73 GLY A CA 1
ATOM 553 C C . GLY A 1 73 ? -4.118 8.707 -4.113 1.00 89.12 73 GLY A C 1
ATOM 554 O O . GLY A 1 73 ? -5.154 9.020 -3.534 1.00 89.12 73 GLY A O 1
ATOM 555 N N . THR A 1 74 ? -4.062 8.630 -5.447 1.00 90.75 74 THR A N 1
ATOM 556 C CA . THR A 1 74 ? -5.227 8.922 -6.303 1.00 90.75 74 THR A CA 1
ATOM 557 C C . THR A 1 74 ? -6.399 7.983 -6.017 1.00 90.75 74 THR A C 1
ATOM 559 O O . THR A 1 74 ? -7.553 8.415 -6.003 1.00 90.75 74 THR A O 1
ATOM 562 N N . ALA A 1 75 ? -6.122 6.702 -5.764 1.00 90.19 75 ALA A N 1
ATOM 563 C CA . ALA A 1 75 ? -7.146 5.743 -5.380 1.00 90.19 75 ALA A CA 1
ATOM 564 C C . ALA A 1 75 ? -7.826 6.166 -4.072 1.00 90.19 75 ALA A C 1
ATOM 566 O O . ALA A 1 75 ? -9.054 6.213 -4.022 1.00 90.19 75 ALA A O 1
ATOM 567 N N . LEU A 1 76 ? -7.041 6.507 -3.044 1.00 91.31 76 LEU A N 1
ATOM 568 C CA . LEU A 1 76 ? -7.547 6.943 -1.744 1.00 91.31 76 LEU A CA 1
ATOM 569 C C . LEU A 1 76 ? -8.483 8.149 -1.877 1.00 91.31 76 LEU A C 1
ATOM 571 O O . LEU A 1 76 ? -9.595 8.095 -1.356 1.00 91.31 76 LEU A O 1
ATOM 575 N N . GLU A 1 77 ? -8.094 9.178 -2.636 1.00 91.69 77 GLU A N 1
ATOM 576 C CA . GLU A 1 77 ? -8.969 10.328 -2.921 1.00 91.69 77 GLU A CA 1
ATOM 577 C C . GLU A 1 77 ? -10.309 9.894 -3.517 1.00 91.69 77 GLU A C 1
ATOM 579 O O . GLU A 1 77 ? -11.376 10.314 -3.065 1.00 91.69 77 GLU A O 1
ATOM 584 N N . ALA A 1 78 ? -10.270 9.003 -4.510 1.00 90.94 78 ALA A N 1
ATOM 585 C CA . ALA A 1 78 ? -11.478 8.514 -5.158 1.00 90.94 78 ALA A CA 1
ATOM 586 C C . ALA A 1 78 ? -12.405 7.777 -4.174 1.00 90.94 78 ALA A C 1
ATOM 588 O O . ALA A 1 78 ? -13.625 7.933 -4.253 1.00 90.94 78 ALA A O 1
ATOM 589 N N . PHE A 1 79 ? -11.854 7.004 -3.232 1.00 91.94 79 PHE A N 1
ATOM 590 C CA . PHE A 1 79 ? -12.643 6.338 -2.190 1.00 91.94 79 PHE A CA 1
ATOM 591 C C . PHE A 1 79 ? -13.227 7.325 -1.174 1.00 91.94 79 PHE A C 1
ATOM 593 O O . PHE A 1 79 ? -14.392 7.178 -0.802 1.00 91.94 79 PHE A O 1
ATOM 600 N N . LEU A 1 80 ? -12.458 8.338 -0.759 1.00 91.06 80 LEU A N 1
ATOM 601 C CA . LEU A 1 80 ? -12.907 9.364 0.188 1.00 91.06 80 LEU A CA 1
ATOM 602 C C . LEU A 1 80 ? -14.048 10.21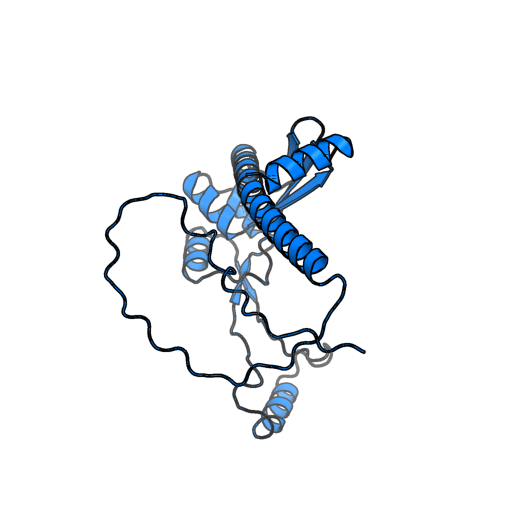2 -0.388 1.00 91.06 80 LEU A C 1
ATOM 604 O O . LEU A 1 80 ? -15.013 10.487 0.324 1.00 91.06 80 LEU A O 1
ATOM 608 N N . ILE A 1 81 ? -13.969 10.576 -1.673 1.00 88.62 81 ILE A N 1
ATOM 609 C CA . ILE A 1 81 ? -15.025 11.314 -2.385 1.00 88.62 81 ILE A CA 1
ATOM 610 C C . ILE A 1 81 ? -16.269 10.440 -2.560 1.00 88.62 81 ILE A C 1
ATOM 612 O O . ILE A 1 81 ? -17.387 10.879 -2.298 1.00 88.62 81 ILE A O 1
ATOM 616 N N . ALA A 1 82 ? -16.088 9.191 -2.995 1.00 86.81 82 ALA A N 1
ATOM 617 C CA . ALA A 1 82 ? -17.198 8.273 -3.231 1.00 86.81 82 ALA A CA 1
ATOM 618 C C . ALA A 1 82 ? -17.813 7.705 -1.938 1.00 86.81 82 ALA A C 1
ATOM 620 O O . ALA A 1 82 ? -18.824 7.008 -2.021 1.00 86.81 82 ALA A O 1
ATOM 621 N N . ARG A 1 83 ? -17.195 7.961 -0.772 1.00 85.88 83 ARG A N 1
ATOM 622 C CA . ARG A 1 83 ? -17.551 7.405 0.546 1.00 85.88 83 ARG A CA 1
ATOM 623 C C . ARG A 1 83 ? -17.850 5.903 0.493 1.00 85.88 83 ARG A C 1
ATOM 625 O O . ARG A 1 83 ? -18.834 5.420 1.048 1.00 85.88 83 ARG A O 1
ATOM 632 N N . ARG A 1 84 ? -16.999 5.152 -0.208 1.00 80.38 84 ARG A N 1
ATOM 633 C CA . ARG A 1 84 ? -17.133 3.697 -0.350 1.00 80.38 84 ARG A CA 1
ATOM 634 C C . ARG A 1 84 ? -15.808 3.007 -0.083 1.00 80.38 84 ARG A C 1
ATOM 636 O O . ARG A 1 84 ? -14.754 3.556 -0.378 1.00 80.38 84 ARG A O 1
ATOM 643 N N . SER A 1 85 ? -15.871 1.780 0.419 1.00 75.69 85 SER A N 1
ATOM 644 C CA . SER A 1 85 ? -14.714 0.890 0.576 1.00 75.69 85 SER A CA 1
ATOM 645 C C . SER A 1 85 ? -14.580 -0.134 -0.562 1.00 75.69 85 SER A C 1
ATOM 647 O O . SER A 1 85 ? -13.566 -0.823 -0.660 1.00 75.69 85 SER A O 1
ATOM 649 N N . ASP A 1 86 ? -15.578 -0.221 -1.445 1.00 79.62 86 ASP A N 1
ATOM 650 C CA . ASP A 1 86 ? -15.619 -1.156 -2.575 1.00 79.62 86 ASP A CA 1
ATOM 651 C C . ASP A 1 86 ? -14.793 -0.696 -3.770 1.00 79.62 86 ASP A C 1
ATOM 653 O O . ASP A 1 86 ? -14.655 0.497 -4.014 1.00 79.62 86 ASP A O 1
ATOM 657 N N . SER A 1 87 ? -14.348 -1.642 -4.600 1.00 86.88 87 SER A N 1
ATOM 658 C CA . SER A 1 87 ? -13.417 -1.393 -5.703 1.00 86.88 87 SER A CA 1
ATOM 659 C C . SER A 1 87 ? -13.804 -0.258 -6.663 1.00 86.88 87 SER A C 1
ATOM 661 O O . SER A 1 87 ? -14.956 -0.151 -7.090 1.00 86.88 87 SER A O 1
ATOM 663 N N . VAL A 1 88 ? -12.803 0.501 -7.109 1.00 88.81 88 VAL A N 1
ATOM 664 C CA . VAL A 1 88 ? -12.901 1.503 -8.178 1.00 88.81 88 VAL A CA 1
ATOM 665 C C . VAL A 1 88 ? -12.108 1.022 -9.394 1.00 88.81 88 VAL A C 1
ATOM 667 O O . VAL A 1 88 ? -11.043 0.425 -9.251 1.00 88.81 88 VAL A O 1
ATOM 670 N N . GLN A 1 89 ? -12.617 1.272 -10.598 1.00 90.50 89 GLN A N 1
ATOM 671 C CA . GLN A 1 89 ? -11.879 1.001 -11.828 1.00 90.50 89 GLN A CA 1
ATOM 672 C C . GLN A 1 89 ? -11.034 2.227 -12.198 1.00 90.50 89 GLN A C 1
ATOM 674 O O . GLN A 1 89 ? -11.581 3.305 -12.413 1.00 90.50 89 GLN A O 1
ATOM 679 N N . GLY A 1 90 ? -9.718 2.051 -12.272 1.00 89.44 90 GLY A N 1
ATOM 680 C CA . GLY A 1 90 ? -8.775 3.017 -12.829 1.00 89.44 90 GLY A CA 1
ATOM 681 C C . GLY A 1 90 ? -8.445 2.687 -14.282 1.00 89.44 90 GLY A C 1
ATOM 682 O O . GLY A 1 90 ? -8.420 1.512 -14.671 1.00 89.44 90 GLY A O 1
ATOM 683 N N . VAL A 1 91 ? -8.191 3.723 -15.075 1.00 92.19 91 VAL A N 1
ATOM 684 C CA . VAL A 1 91 ? -7.754 3.621 -16.470 1.00 92.19 91 VAL A CA 1
ATOM 685 C C . VAL A 1 91 ? -6.648 4.637 -16.729 1.00 92.19 91 VAL A C 1
ATOM 687 O O . VAL A 1 91 ? -6.720 5.755 -16.224 1.00 92.19 91 VAL A O 1
ATOM 690 N N . ASP A 1 92 ? -5.645 4.236 -17.501 1.00 90.94 92 ASP A N 1
ATOM 691 C CA . ASP A 1 92 ? -4.599 5.113 -18.026 1.00 90.94 92 ASP A CA 1
ATOM 692 C C . ASP A 1 92 ? -4.195 4.610 -19.417 1.00 90.94 92 ASP A C 1
ATOM 694 O O . ASP A 1 92 ? -3.634 3.517 -19.557 1.00 90.94 92 ASP A O 1
ATOM 698 N N . GLY A 1 93 ? -4.592 5.351 -20.455 1.00 88.88 93 GLY A N 1
ATOM 699 C CA . GLY A 1 93 ? -4.579 4.864 -21.835 1.00 88.88 93 GLY A CA 1
ATOM 700 C C . GLY A 1 93 ? -5.307 3.520 -21.962 1.00 88.88 93 GLY A C 1
ATOM 701 O O . GLY A 1 93 ? -6.456 3.380 -21.540 1.00 88.88 93 GLY A O 1
ATOM 702 N N . ASP A 1 94 ? -4.606 2.518 -22.493 1.00 88.38 94 ASP A N 1
ATOM 703 C CA . ASP A 1 94 ? -5.114 1.148 -22.649 1.00 88.38 94 ASP A CA 1
ATOM 704 C C . ASP A 1 94 ? -4.942 0.279 -21.389 1.00 88.38 94 ASP A C 1
ATOM 706 O O . ASP A 1 94 ? -5.416 -0.860 -21.323 1.00 88.38 94 ASP A O 1
ATOM 710 N N . THR A 1 95 ? -4.268 0.791 -20.358 1.00 91.56 95 THR A N 1
ATOM 711 C CA . THR A 1 95 ? -4.061 0.070 -19.102 1.00 91.56 95 THR A CA 1
ATOM 712 C C . THR A 1 95 ? -5.262 0.240 -18.187 1.00 91.56 95 THR A C 1
ATOM 714 O O . THR A 1 95 ? -5.795 1.330 -17.993 1.00 91.56 95 THR A O 1
ATOM 717 N N . THR A 1 96 ? -5.682 -0.865 -17.573 1.00 92.19 96 THR A N 1
ATOM 718 C CA . THR A 1 96 ? -6.815 -0.882 -16.645 1.00 92.19 96 THR A CA 1
ATOM 719 C C . THR A 1 96 ? -6.386 -1.432 -15.292 1.00 92.19 96 THR A C 1
ATOM 721 O O . THR A 1 96 ? -5.552 -2.336 -15.210 1.00 92.19 96 THR A O 1
ATOM 724 N N . ALA A 1 97 ? -6.961 -0.911 -14.212 1.00 93.25 97 ALA A N 1
ATOM 725 C CA . ALA A 1 97 ? -6.691 -1.389 -12.865 1.00 93.25 97 ALA A CA 1
ATOM 726 C C . ALA A 1 97 ? -7.972 -1.483 -12.037 1.00 93.25 97 ALA A C 1
ATOM 728 O O . ALA A 1 97 ? -8.773 -0.555 -12.006 1.00 93.25 97 ALA A O 1
ATOM 729 N N . SER A 1 98 ? -8.142 -2.590 -11.314 1.00 91.62 98 SER A N 1
ATOM 730 C CA . SER A 1 98 ? -9.113 -2.650 -10.219 1.00 91.62 98 SER A CA 1
ATOM 731 C C . SER A 1 98 ? -8.412 -2.195 -8.942 1.00 91.62 98 SER A C 1
ATOM 733 O O . SER A 1 98 ? -7.537 -2.895 -8.422 1.00 91.62 98 SER A O 1
ATOM 735 N N . LEU A 1 99 ? -8.767 -1.000 -8.481 1.00 93.12 99 LEU A N 1
ATOM 736 C CA . LEU A 1 99 ? -8.277 -0.379 -7.258 1.00 93.12 99 LEU A CA 1
ATOM 737 C C . LEU A 1 99 ? -9.195 -0.797 -6.116 1.00 93.12 99 LEU A C 1
ATOM 739 O O . LEU A 1 99 ? -10.415 -0.725 -6.236 1.00 93.12 99 LEU A O 1
ATOM 743 N N . GLN A 1 100 ? -8.629 -1.265 -5.014 1.00 91.69 100 GLN A N 1
ATOM 744 C CA . GLN A 1 100 ? -9.369 -1.763 -3.862 1.00 91.69 100 GLN A CA 1
ATOM 745 C C . GLN A 1 100 ? -8.788 -1.172 -2.595 1.00 91.69 100 GLN A C 1
ATOM 747 O O . GLN A 1 100 ? -7.574 -1.223 -2.391 1.00 91.69 100 GLN A O 1
ATOM 752 N N . LEU A 1 101 ? -9.668 -0.712 -1.717 1.00 91.56 101 LEU A N 1
ATOM 753 C CA . LEU A 1 101 ? -9.301 -0.405 -0.354 1.00 91.56 101 LEU A CA 1
ATOM 754 C C . LEU A 1 101 ? -9.604 -1.629 0.510 1.00 91.56 101 LEU A C 1
ATOM 756 O O . LEU A 1 101 ? -10.726 -2.130 0.537 1.00 91.56 101 LEU A O 1
ATOM 760 N N . ARG A 1 102 ? -8.588 -2.177 1.171 1.00 90.12 102 ARG A N 1
ATOM 761 C CA . ARG A 1 102 ? -8.730 -3.381 1.997 1.00 90.12 102 ARG A CA 1
ATOM 762 C C . ARG A 1 102 ? -8.517 -3.041 3.451 1.00 90.12 102 ARG A C 1
ATOM 764 O O . ARG A 1 102 ? -7.777 -2.120 3.763 1.00 90.12 102 ARG A O 1
ATOM 771 N N . LYS A 1 103 ? -9.089 -3.838 4.351 1.00 90.69 103 LYS A N 1
ATOM 772 C CA . LYS A 1 103 ? -8.718 -3.786 5.766 1.00 90.69 103 LYS A CA 1
ATOM 773 C C . LYS A 1 103 ? -7.206 -3.996 5.922 1.00 90.69 103 LYS A C 1
ATOM 775 O O . LYS A 1 103 ? -6.648 -4.934 5.339 1.00 90.69 103 LYS A O 1
ATOM 780 N N . ARG A 1 104 ? -6.562 -3.181 6.760 1.00 91.06 104 ARG A N 1
ATOM 781 C CA . ARG A 1 104 ? -5.176 -3.385 7.194 1.00 91.06 104 ARG A CA 1
ATOM 782 C C . ARG A 1 104 ? -5.002 -4.794 7.760 1.00 91.06 104 ARG A C 1
ATOM 784 O O . ARG A 1 104 ? -5.844 -5.334 8.472 1.00 91.06 104 ARG A O 1
ATOM 791 N N . THR A 1 105 ? -3.912 -5.444 7.370 1.00 86.94 105 THR A N 1
ATOM 792 C CA . THR A 1 105 ? -3.692 -6.847 7.741 1.00 86.94 105 THR A CA 1
ATOM 793 C C . THR A 1 105 ? -3.368 -6.974 9.230 1.00 86.94 105 THR A C 1
ATOM 795 O O . THR A 1 105 ? -2.629 -6.152 9.760 1.00 86.94 105 THR A O 1
ATOM 798 N N . ALA A 1 106 ? -3.785 -8.071 9.870 1.00 84.94 106 ALA A N 1
ATOM 799 C CA . ALA A 1 106 ? -3.459 -8.384 11.271 1.00 84.94 106 ALA A CA 1
ATOM 800 C C . ALA A 1 106 ? -1.944 -8.508 11.564 1.00 84.94 106 ALA A C 1
ATOM 802 O O . ALA A 1 106 ? -1.506 -8.547 12.714 1.00 84.94 106 ALA A O 1
ATOM 803 N N . ARG A 1 107 ? -1.112 -8.600 10.518 1.00 83.50 107 ARG A N 1
ATOM 804 C CA . ARG A 1 107 ? 0.353 -8.581 10.639 1.00 83.50 107 ARG A CA 1
ATOM 805 C C . ARG A 1 107 ? 0.901 -7.180 10.900 1.00 83.50 107 ARG A C 1
ATOM 807 O O . ARG A 1 107 ? 1.997 -7.065 11.432 1.00 83.50 107 ARG A O 1
ATOM 814 N N . SER A 1 108 ? 0.155 -6.147 10.525 1.00 84.56 108 SER A N 1
ATOM 815 C CA . SER A 1 108 ? 0.507 -4.754 10.751 1.00 84.56 108 SER A CA 1
ATOM 816 C C . SER A 1 108 ? -0.249 -4.266 11.982 1.00 84.56 108 SER A C 1
ATOM 818 O O . SER A 1 108 ? -1.398 -3.842 11.881 1.00 84.56 108 SER A O 1
ATOM 820 N N . ALA A 1 109 ? 0.388 -4.406 13.146 1.00 87.75 109 ALA A N 1
ATOM 821 C CA . ALA A 1 109 ? -0.146 -3.907 14.408 1.00 87.75 109 ALA A CA 1
ATOM 822 C C . ALA A 1 109 ? -0.382 -2.393 14.339 1.00 87.75 109 ALA A C 1
ATOM 824 O O . ALA A 1 109 ? 0.347 -1.682 13.640 1.00 87.75 109 ALA A O 1
ATOM 825 N N . LEU A 1 110 ? -1.386 -1.930 15.077 1.00 89.06 110 LEU A N 1
ATOM 826 C CA . LEU A 1 110 ? -1.591 -0.516 15.358 1.00 89.06 110 LEU A CA 1
ATOM 827 C C . LEU A 1 110 ? -0.546 -0.055 16.377 1.00 89.06 110 LEU A C 1
ATOM 829 O O . LEU A 1 110 ? -0.265 -0.757 17.350 1.00 89.06 110 LEU A O 1
ATOM 833 N N . SER A 1 111 ? 0.027 1.118 16.142 1.00 90.25 111 SER A N 1
ATOM 834 C CA . SER A 1 111 ? 0.800 1.851 17.144 1.00 90.25 111 SER A CA 1
ATOM 835 C C . SER A 1 111 ? -0.116 2.399 18.242 1.00 90.25 111 SER A C 1
ATOM 837 O O . SER A 1 111 ? -1.327 2.524 18.046 1.00 90.25 111 SER A O 1
ATOM 839 N N . ASP A 1 112 ? 0.460 2.759 19.390 1.00 88.38 112 ASP A N 1
ATOM 840 C CA . ASP A 1 112 ? -0.306 3.307 20.518 1.00 88.38 112 ASP A CA 1
ATOM 841 C C . ASP A 1 112 ? -1.069 4.583 20.128 1.00 88.38 112 ASP A C 1
ATOM 843 O O . ASP A 1 112 ? -2.230 4.737 20.495 1.00 88.38 112 ASP A O 1
ATOM 847 N N . PHE A 1 113 ? -0.452 5.443 19.309 1.00 90.56 113 PHE A N 1
ATOM 848 C CA . PHE A 1 113 ? -1.079 6.658 18.782 1.00 90.56 113 PHE A CA 1
ATOM 849 C C . PHE A 1 113 ? -2.266 6.357 17.857 1.00 90.56 113 PHE A C 1
ATOM 851 O O . PHE A 1 113 ? -3.331 6.960 17.989 1.00 90.56 113 PHE A O 1
ATOM 858 N N . GLU A 1 114 ? -2.101 5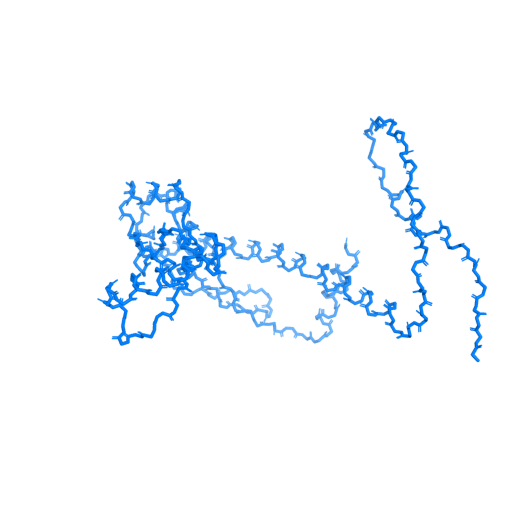.413 16.924 1.00 92.12 114 GLU A N 1
ATOM 859 C CA . GLU A 1 114 ? -3.190 5.008 16.029 1.00 92.12 114 GLU A CA 1
ATOM 860 C C . GLU A 1 114 ? -4.347 4.432 16.840 1.00 92.12 114 GLU A C 1
ATOM 862 O O . GLU A 1 114 ? -5.498 4.787 16.621 1.00 92.12 114 GLU A O 1
ATOM 867 N N . LYS A 1 115 ? -4.045 3.585 17.825 1.00 92.12 115 LYS A N 1
ATOM 868 C CA . LYS A 1 115 ? -5.059 3.013 18.702 1.00 92.12 115 LYS A CA 1
ATOM 869 C C . LYS A 1 115 ? -5.811 4.094 19.485 1.00 92.12 115 LYS A C 1
ATOM 871 O O . LYS A 1 115 ? -7.033 4.070 19.487 1.00 92.12 115 LYS A O 1
ATOM 876 N N . GLU A 1 116 ? -5.110 5.034 20.113 1.00 92.94 116 GLU A N 1
ATOM 877 C CA . GLU A 1 116 ? -5.736 6.134 20.858 1.00 92.94 116 GLU A CA 1
ATOM 878 C C . GLU A 1 116 ? -6.646 6.984 19.960 1.00 92.94 116 GLU A C 1
ATOM 880 O O . GLU A 1 116 ? -7.767 7.311 20.344 1.00 92.94 116 GLU A O 1
ATOM 885 N N . THR A 1 117 ? -6.200 7.266 18.733 1.00 92.62 117 THR A N 1
ATOM 886 C CA . THR A 1 117 ? -6.995 7.992 17.733 1.00 92.62 117 THR A CA 1
ATOM 887 C C . THR A 1 117 ? -8.269 7.224 17.369 1.00 92.62 117 THR A C 1
ATOM 889 O O . THR A 1 117 ? -9.360 7.794 17.349 1.00 92.62 117 THR A O 1
ATOM 892 N N . LEU A 1 118 ? -8.152 5.917 17.114 1.00 94.19 118 LEU A N 1
ATOM 893 C CA . LEU A 1 118 ? -9.288 5.060 16.769 1.00 94.19 118 LEU A CA 1
ATOM 894 C C . LEU A 1 118 ? -10.269 4.904 17.937 1.00 94.19 118 LEU A C 1
ATOM 896 O O . LEU A 1 118 ? -11.476 5.002 17.723 1.00 94.19 118 LEU A O 1
ATOM 900 N N . ASP A 1 119 ? -9.767 4.727 19.159 1.00 93.25 119 ASP A N 1
ATOM 901 C CA . ASP A 1 119 ? -10.580 4.631 20.373 1.00 93.25 119 ASP A CA 1
ATOM 902 C C . ASP A 1 119 ? -11.333 5.951 20.631 1.00 93.25 119 ASP A C 1
ATOM 904 O O . ASP A 1 119 ? -12.527 5.933 20.939 1.00 93.25 119 ASP A O 1
ATOM 908 N N . GLY A 1 120 ? -10.672 7.100 20.435 1.00 91.56 120 GLY A N 1
ATOM 909 C CA . GLY A 1 120 ? -11.275 8.431 20.573 1.00 91.56 120 GLY A CA 1
ATOM 910 C C . GLY A 1 120 ? -12.405 8.708 19.576 1.00 91.56 120 GLY A C 1
ATOM 911 O O . GLY A 1 120 ? -13.351 9.425 19.904 1.00 91.56 120 GLY A O 1
ATOM 912 N N . LEU A 1 121 ? -12.343 8.097 18.391 1.00 92.19 121 LEU A N 1
ATOM 913 C CA . LEU A 1 121 ? -13.357 8.206 17.336 1.00 92.19 121 LEU A CA 1
ATOM 914 C C . LEU A 1 121 ? -14.352 7.031 17.323 1.00 92.19 121 LEU A C 1
ATOM 916 O O . LEU A 1 121 ? -15.212 6.960 16.448 1.00 92.19 121 LEU A O 1
ATOM 920 N N . GLY A 1 122 ? -14.262 6.108 18.288 1.00 91.88 122 GLY A N 1
ATOM 921 C CA . GLY A 1 122 ? -15.169 4.963 18.401 1.00 91.88 122 GLY A CA 1
ATOM 922 C C . GLY A 1 122 ? -15.027 3.928 17.279 1.00 91.88 122 GLY A C 1
ATOM 923 O O . GLY A 1 122 ? -15.974 3.188 17.002 1.00 91.88 122 GLY A O 1
ATOM 924 N N . ILE A 1 123 ? -13.865 3.864 16.627 1.00 94.44 123 ILE A N 1
ATOM 925 C CA . ILE A 1 123 ? -13.580 2.906 15.559 1.00 94.44 123 ILE A CA 1
ATOM 926 C C . ILE A 1 123 ? -13.163 1.569 16.169 1.00 94.44 123 ILE A C 1
ATOM 928 O O . ILE A 1 123 ? -12.244 1.482 16.979 1.00 94.44 123 ILE A O 1
ATOM 932 N N . ALA A 1 124 ? -13.829 0.494 15.755 1.00 91.81 124 ALA A N 1
ATOM 933 C CA . ALA A 1 124 ? -13.647 -0.829 16.327 1.00 91.81 124 ALA A CA 1
ATOM 934 C C . ALA A 1 124 ? -12.230 -1.362 16.078 1.00 91.81 124 ALA A C 1
ATOM 936 O O . ALA A 1 124 ? -11.830 -1.564 14.929 1.00 91.81 124 ALA A O 1
ATOM 937 N N . THR A 1 125 ? -11.508 -1.687 17.146 1.00 92.00 125 THR A N 1
ATOM 938 C CA . THR A 1 125 ? -10.234 -2.417 17.119 1.00 92.00 125 THR A CA 1
ATOM 939 C C . THR A 1 125 ? -10.372 -3.726 17.899 1.00 92.00 125 THR A C 1
ATOM 941 O O . THR A 1 125 ? -11.264 -3.878 18.733 1.00 92.00 125 THR A O 1
ATOM 944 N N . GLU A 1 126 ? -9.517 -4.706 17.614 1.00 89.50 126 GLU A N 1
ATOM 945 C CA . GLU A 1 126 ? -9.480 -5.971 18.351 1.00 89.50 126 GLU A CA 1
ATOM 946 C C . GLU A 1 126 ? -8.075 -6.261 18.872 1.00 89.50 126 GLU A C 1
ATOM 948 O O . GLU A 1 126 ? -7.062 -5.912 18.259 1.00 89.50 126 GLU A O 1
ATOM 953 N N . LYS A 1 127 ? -8.017 -6.930 20.023 1.00 86.69 127 LYS A N 1
ATOM 954 C CA . LYS A 1 127 ? -6.775 -7.494 20.540 1.00 86.69 127 LYS A CA 1
ATOM 955 C C . LYS A 1 127 ? -6.494 -8.803 19.822 1.00 86.69 127 LYS A C 1
ATOM 957 O O . LYS A 1 127 ? -7.275 -9.745 19.909 1.00 86.69 127 LYS A O 1
ATOM 962 N N . SER A 1 128 ? -5.344 -8.883 19.172 1.00 79.50 128 SER A N 1
ATOM 963 C CA . SER A 1 128 ? -4.803 -10.127 18.648 1.00 79.50 128 SER A CA 1
ATOM 964 C C . SER A 1 128 ? -3.688 -10.595 19.571 1.00 79.50 128 SER A C 1
ATOM 966 O O . SER A 1 128 ? -2.659 -9.931 19.708 1.00 79.50 128 SER A O 1
ATOM 968 N N . ALA A 1 129 ? -3.860 -11.774 20.162 1.00 64.94 129 ALA A N 1
ATOM 969 C CA . ALA A 1 129 ? -2.730 -12.511 20.702 1.00 64.94 129 ALA A CA 1
ATOM 970 C C . ALA A 1 129 ? -1.903 -13.004 19.509 1.00 64.94 129 ALA A C 1
ATOM 972 O O . ALA A 1 129 ? -2.383 -13.795 18.700 1.00 64.94 129 ALA A O 1
ATOM 973 N N . ASP A 1 130 ? -0.675 -12.515 19.355 1.00 56.84 130 ASP A N 1
ATOM 974 C CA . ASP A 1 130 ? 0.268 -13.068 18.379 1.00 56.84 130 ASP A CA 1
ATOM 975 C C . ASP A 1 130 ? 0.955 -14.285 19.020 1.00 56.84 130 ASP A C 1
ATOM 977 O O . ASP A 1 130 ? 2.174 -14.347 19.172 1.00 56.84 130 ASP A O 1
ATOM 981 N N . SER A 1 131 ? 0.158 -15.249 19.490 1.00 51.66 131 SER A N 1
ATOM 982 C CA . SER A 1 131 ? 0.674 -16.487 20.059 1.00 51.66 131 SER A CA 1
ATOM 983 C C . SER A 1 131 ? 1.185 -17.364 18.917 1.00 51.66 131 SER A C 1
ATOM 985 O O . SER A 1 131 ? 0.519 -18.269 18.429 1.00 51.66 131 SER A O 1
ATOM 987 N N . LYS A 1 132 ? 2.436 -17.134 18.502 1.00 50.19 132 LYS A N 1
ATOM 988 C CA . LYS A 1 132 ? 3.189 -18.029 17.601 1.00 50.19 132 LYS A CA 1
ATOM 989 C C . LYS A 1 132 ? 3.526 -19.387 18.238 1.00 50.19 132 LYS A C 1
ATOM 991 O O . LYS A 1 132 ? 4.410 -20.092 17.756 1.00 50.19 132 LYS A O 1
ATOM 996 N N . VAL A 1 133 ? 2.828 -19.780 19.300 1.00 51.59 133 VAL A N 1
ATOM 997 C CA . VAL A 1 133 ? 2.857 -21.145 19.810 1.00 51.59 133 VAL A CA 1
ATOM 998 C C . VAL A 1 133 ? 1.694 -21.868 19.146 1.00 51.59 133 VAL A C 1
ATOM 1000 O O . VAL A 1 133 ? 0.552 -21.771 19.583 1.00 51.59 133 VAL A O 1
ATOM 1003 N N . TYR A 1 134 ? 1.980 -22.569 18.050 1.00 48.31 134 TYR A N 1
ATOM 1004 C CA . TYR A 1 134 ? 1.015 -23.467 17.421 1.00 48.31 134 TYR A CA 1
ATOM 1005 C C . TYR A 1 134 ? 0.791 -24.671 18.341 1.00 48.31 134 TYR A C 1
ATOM 1007 O O . TYR A 1 134 ? 1.403 -25.726 18.181 1.00 48.31 134 TYR A O 1
ATOM 1015 N N . ILE A 1 135 ? -0.070 -24.501 19.340 1.00 54.94 135 ILE A N 1
ATOM 1016 C CA . ILE A 1 135 ? -0.624 -25.612 20.103 1.00 54.94 135 ILE A CA 1
ATOM 1017 C C . ILE A 1 135 ? -1.683 -26.253 19.206 1.00 54.94 135 ILE A C 1
ATOM 1019 O O . ILE A 1 135 ? -2.496 -25.569 18.586 1.00 54.94 135 ILE A O 1
ATOM 1023 N N . ASN A 1 136 ? -1.653 -27.578 19.079 1.00 55.56 136 ASN A N 1
ATOM 1024 C CA . ASN A 1 136 ? -2.707 -28.306 18.379 1.00 55.56 136 ASN A CA 1
ATOM 1025 C C . ASN A 1 136 ? -4.070 -27.902 18.972 1.00 55.56 136 ASN A C 1
ATOM 1027 O O . ASN A 1 136 ? -4.224 -27.944 20.190 1.00 55.56 136 ASN A O 1
ATOM 1031 N N . ALA A 1 137 ? -5.038 -27.541 18.120 1.00 55.53 137 ALA A N 1
ATOM 1032 C CA . ALA A 1 137 ? -6.341 -26.990 18.511 1.00 55.53 137 ALA A CA 1
ATOM 1033 C C . ALA A 1 137 ? -7.081 -27.814 19.581 1.00 55.53 137 ALA A C 1
ATOM 1035 O O . ALA A 1 137 ? -7.836 -27.262 20.369 1.00 55.53 137 ALA A O 1
ATOM 1036 N N . LYS A 1 138 ? -6.815 -29.125 19.665 1.00 64.94 138 LYS A N 1
ATOM 1037 C CA . LYS A 1 138 ? -7.336 -30.003 20.724 1.00 64.94 138 LYS A CA 1
ATOM 1038 C C . LYS A 1 138 ? -6.946 -29.570 22.150 1.00 64.94 138 LYS A C 1
ATOM 1040 O O . LYS A 1 138 ? -7.616 -29.960 23.099 1.00 64.94 138 LYS A O 1
ATOM 1045 N N . TYR A 1 139 ? -5.861 -28.819 22.299 1.00 62.81 139 TYR A N 1
ATOM 1046 C CA . TYR A 1 139 ? -5.276 -28.430 23.582 1.00 62.81 139 TYR A CA 1
ATOM 1047 C C . TYR A 1 139 ? -5.140 -26.910 23.734 1.00 62.81 139 TYR A C 1
ATOM 1049 O O . TYR A 1 139 ? -4.414 -26.459 24.613 1.00 62.81 139 TYR A O 1
ATOM 1057 N N . ALA A 1 140 ? -5.794 -26.127 22.868 1.00 53.62 140 ALA A N 1
ATOM 1058 C CA . ALA A 1 140 ? -5.701 -24.666 22.884 1.00 53.62 140 ALA A CA 1
ATOM 1059 C C . ALA A 1 140 ? -6.199 -24.052 24.206 1.00 53.62 140 ALA A C 1
ATOM 1061 O O . ALA A 1 140 ? -5.632 -23.062 24.649 1.00 53.62 140 ALA A O 1
ATOM 1062 N N . ASP A 1 141 ? -7.179 -24.691 24.852 1.00 65.31 141 ASP A N 1
ATOM 1063 C CA . ASP A 1 141 ? -7.772 -24.248 26.123 1.00 65.31 141 ASP A CA 1
ATOM 1064 C C . ASP A 1 141 ? -7.219 -25.008 27.351 1.00 65.31 141 ASP A C 1
ATOM 1066 O O . ASP A 1 141 ? -7.764 -24.918 28.451 1.00 65.31 141 ASP A O 1
ATOM 1070 N N . ASP A 1 142 ? -6.167 -25.823 27.184 1.00 72.38 142 ASP A N 1
ATOM 1071 C CA . ASP A 1 142 ? -5.566 -26.587 28.285 1.00 72.38 142 ASP A CA 1
ATOM 1072 C C . ASP A 1 142 ? -4.378 -25.827 28.892 1.00 72.38 142 ASP A C 1
ATOM 1074 O O . ASP A 1 142 ? -3.207 -26.174 28.693 1.00 72.38 142 ASP A O 1
ATOM 1078 N N . ASP A 1 143 ? -4.698 -24.796 29.679 1.00 67.81 143 ASP A N 1
ATOM 1079 C CA . ASP A 1 143 ? -3.723 -23.962 30.398 1.00 67.81 143 ASP A CA 1
ATOM 1080 C C . ASP A 1 143 ? -2.761 -24.799 31.259 1.00 67.81 143 ASP A C 1
ATOM 1082 O O . ASP A 1 143 ? -1.583 -24.476 31.415 1.00 67.81 143 ASP A O 1
ATOM 1086 N N . LYS A 1 144 ? -3.228 -25.941 31.783 1.00 75.75 144 LYS A N 1
ATOM 1087 C CA . LYS A 1 144 ? -2.406 -26.845 32.602 1.00 75.75 144 LYS A CA 1
ATOM 1088 C C . LYS A 1 144 ? -1.371 -27.588 31.768 1.00 75.75 144 LYS A C 1
ATOM 1090 O O . LYS A 1 144 ? -0.278 -27.876 32.266 1.00 75.75 144 LYS A O 1
ATOM 1095 N N . LEU A 1 145 ? -1.710 -27.959 30.535 1.00 74.19 145 LEU A N 1
ATOM 1096 C CA . LEU A 1 145 ? -0.765 -28.568 29.607 1.00 74.19 145 LEU A CA 1
ATOM 1097 C C . LEU A 1 145 ? 0.241 -27.534 29.108 1.00 74.19 145 LEU A C 1
ATOM 1099 O O . LEU A 1 145 ? 1.435 -27.835 29.092 1.00 74.19 145 LEU A O 1
ATOM 1103 N N . ALA A 1 146 ? -0.219 -26.324 28.779 1.00 67.88 146 ALA A N 1
ATOM 1104 C CA . ALA A 1 146 ? 0.653 -25.214 28.418 1.00 67.88 146 ALA A CA 1
ATOM 1105 C C . ALA A 1 146 ? 1.692 -24.963 29.523 1.00 67.88 146 ALA A C 1
ATOM 1107 O O . ALA A 1 146 ? 2.892 -25.019 29.255 1.00 67.88 146 ALA A O 1
ATOM 1108 N N . ASP A 1 147 ? 1.264 -24.843 30.782 1.00 71.25 147 ASP A N 1
ATOM 1109 C CA . ASP A 1 147 ? 2.154 -24.669 31.936 1.00 71.25 147 ASP A CA 1
ATOM 1110 C C . ASP A 1 147 ? 3.189 -25.791 32.089 1.00 71.25 147 ASP A C 1
ATOM 1112 O O . ASP A 1 147 ? 4.346 -25.540 32.440 1.00 71.25 147 ASP A O 1
ATOM 1116 N N . LYS A 1 148 ? 2.801 -27.048 31.836 1.00 79.38 148 LYS A N 1
ATOM 1117 C CA . LYS A 1 148 ? 3.733 -28.189 31.866 1.00 79.38 148 LYS A CA 1
ATOM 1118 C C . LYS A 1 148 ? 4.770 -28.097 30.753 1.00 79.38 148 LYS A C 1
ATOM 1120 O O . LYS A 1 148 ? 5.939 -28.381 31.004 1.00 79.38 148 LYS A O 1
ATOM 1125 N N . VAL A 1 149 ? 4.355 -27.695 29.553 1.00 74.69 149 VAL A N 1
ATOM 1126 C CA . VAL A 1 149 ? 5.248 -27.504 28.405 1.00 74.69 149 VAL A CA 1
ATOM 1127 C C . VAL A 1 149 ? 6.212 -26.346 28.673 1.00 74.69 149 VAL A C 1
ATOM 1129 O O . VAL A 1 149 ? 7.419 -26.530 28.543 1.00 74.69 149 VAL A O 1
ATOM 1132 N N . PHE A 1 150 ? 5.721 -25.200 29.153 1.00 70.62 150 PHE A N 1
ATOM 1133 C CA . PHE A 1 150 ? 6.562 -24.059 29.524 1.00 70.62 150 PHE A CA 1
ATOM 1134 C C . PHE A 1 150 ? 7.551 -24.409 30.644 1.00 70.62 150 PHE A C 1
ATOM 1136 O O . PHE A 1 150 ? 8.729 -24.070 30.548 1.00 70.62 150 PHE A O 1
ATOM 1143 N N . LYS A 1 151 ? 7.126 -25.152 31.677 1.00 78.06 151 LYS A N 1
ATOM 1144 C CA . LYS A 1 151 ? 8.027 -25.630 32.743 1.00 78.06 151 LYS A CA 1
ATOM 1145 C C . LYS A 1 151 ? 9.079 -26.618 32.248 1.00 78.06 151 LYS A C 1
ATOM 1147 O O . LYS A 1 151 ? 10.197 -26.574 32.742 1.00 78.06 151 LYS A O 1
ATOM 1152 N N . ALA A 1 152 ? 8.737 -27.499 31.310 1.00 77.56 152 ALA A N 1
ATOM 1153 C CA . ALA A 1 152 ? 9.688 -28.449 30.736 1.00 77.56 152 ALA A CA 1
ATOM 1154 C C . ALA A 1 152 ? 10.727 -27.758 29.839 1.00 77.56 152 ALA A C 1
ATOM 1156 O O . ALA A 1 152 ? 11.870 -28.198 29.765 1.00 77.56 152 ALA A O 1
ATOM 1157 N N . LEU A 1 153 ? 10.332 -26.672 29.174 1.00 71.25 153 LEU A N 1
ATOM 1158 C CA . LEU A 1 153 ? 11.220 -25.866 28.339 1.00 71.25 153 LEU A CA 1
ATOM 1159 C C . LEU A 1 153 ? 12.114 -24.933 29.168 1.00 71.25 153 LEU A C 1
ATOM 1161 O O . LEU A 1 153 ? 13.226 -24.620 28.737 1.00 71.25 153 LEU A O 1
ATOM 1165 N N . LYS A 1 154 ? 11.674 -24.551 30.376 1.00 65.06 154 LYS A N 1
ATOM 1166 C CA . LYS A 1 154 ? 12.429 -23.725 31.325 1.00 65.06 154 LYS A CA 1
ATOM 1167 C C . LYS A 1 154 ? 13.724 -24.433 31.753 1.00 65.06 154 LYS A C 1
ATOM 1169 O O . LYS A 1 154 ? 13.713 -25.301 32.621 1.00 65.06 154 LYS A O 1
ATOM 1174 N N . GLY A 1 155 ? 14.839 -24.052 31.127 1.00 66.31 155 GLY A N 1
ATOM 1175 C CA . GLY A 1 155 ? 16.183 -24.596 31.371 1.00 66.31 155 GLY A CA 1
ATOM 1176 C C . GLY A 1 155 ? 16.801 -25.366 30.198 1.00 66.31 155 GLY A C 1
ATOM 1177 O O . GLY A 1 155 ? 18.000 -25.626 30.224 1.00 66.31 155 GLY A O 1
ATOM 1178 N N . ILE A 1 156 ? 16.021 -25.710 29.167 1.00 74.75 156 ILE A N 1
ATOM 1179 C CA . ILE A 1 156 ? 16.538 -26.294 27.912 1.00 74.75 156 ILE A CA 1
ATOM 1180 C C . ILE A 1 156 ? 16.815 -25.189 26.900 1.00 74.75 156 ILE A C 1
ATOM 1182 O O . ILE A 1 156 ? 17.808 -25.218 26.175 1.00 74.75 156 ILE A O 1
ATOM 1186 N N . VAL A 1 157 ? 15.908 -24.223 26.851 1.00 68.25 157 VAL A N 1
ATOM 1187 C CA . VAL A 1 157 ? 15.973 -23.097 25.939 1.00 68.25 157 VAL A CA 1
ATOM 1188 C C . VAL A 1 157 ? 16.154 -21.803 26.731 1.00 68.25 157 VAL A C 1
ATOM 1190 O O . VAL A 1 157 ? 15.637 -21.709 27.847 1.00 68.25 157 VAL A O 1
ATOM 1193 N N . PRO A 1 158 ? 16.907 -20.830 26.189 1.00 69.62 158 PRO A N 1
ATOM 1194 C CA . PRO A 1 158 ? 17.007 -19.492 26.758 1.00 69.62 158 PRO A CA 1
ATOM 1195 C C . PRO A 1 158 ? 15.633 -18.883 27.071 1.00 69.62 158 PRO A C 1
ATOM 1197 O O . PRO A 1 158 ? 14.651 -19.172 26.385 1.00 69.62 158 PRO A O 1
ATOM 1200 N N . ASP A 1 159 ? 15.559 -18.028 28.093 1.00 60.81 159 ASP A N 1
ATOM 1201 C CA . ASP A 1 159 ? 14.296 -17.413 28.535 1.00 60.81 159 ASP A CA 1
ATOM 1202 C C . ASP A 1 159 ? 13.637 -16.539 27.441 1.00 60.81 159 ASP A C 1
ATOM 1204 O O . ASP A 1 159 ? 12.436 -16.281 27.490 1.00 60.81 159 ASP A O 1
ATOM 1208 N N . ASP A 1 160 ? 14.394 -16.131 26.418 1.00 54.12 160 ASP A N 1
ATOM 1209 C CA . ASP A 1 160 ? 13.949 -15.396 25.228 1.00 54.12 160 ASP A CA 1
ATOM 1210 C C . ASP A 1 160 ? 13.581 -16.302 24.032 1.00 54.12 160 ASP A C 1
ATOM 1212 O O . ASP A 1 160 ? 13.272 -15.809 22.949 1.00 54.12 160 A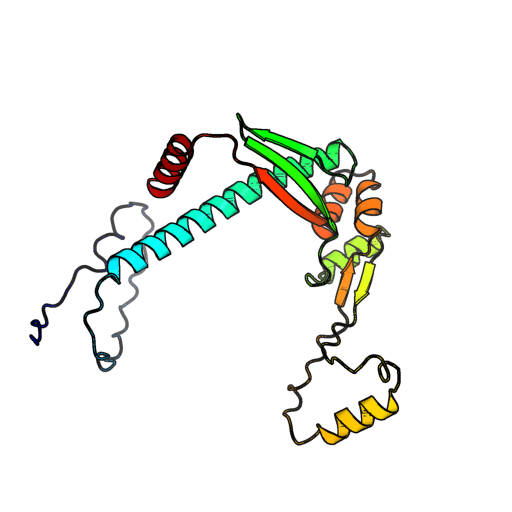SP A O 1
ATOM 1216 N N . PHE A 1 161 ? 13.579 -17.629 24.194 1.00 59.44 161 PHE A N 1
ATOM 1217 C CA . PHE A 1 161 ? 13.282 -18.570 23.108 1.00 59.44 161 PHE A CA 1
ATOM 1218 C C . PHE A 1 161 ? 11.802 -18.590 22.708 1.00 59.44 161 PHE A C 1
ATOM 1220 O O . PHE A 1 161 ? 11.469 -18.736 21.531 1.00 59.44 161 PHE A O 1
ATOM 1227 N N . LEU A 1 162 ? 10.897 -18.433 23.678 1.00 55.31 162 LEU A N 1
ATOM 1228 C CA . LEU A 1 162 ? 9.458 -18.310 23.441 1.00 55.31 162 LEU A CA 1
ATOM 1229 C C . LEU A 1 162 ? 9.056 -16.849 23.604 1.00 55.31 162 LEU A C 1
ATOM 1231 O O . LEU A 1 162 ? 8.485 -16.451 24.615 1.00 55.31 162 LEU A O 1
ATOM 1235 N N . LEU A 1 163 ? 9.348 -16.039 22.590 1.00 49.84 163 LEU A N 1
ATOM 1236 C CA . LEU A 1 163 ? 8.796 -14.692 22.513 1.00 49.84 163 LEU A CA 1
ATOM 1237 C C . LEU A 1 163 ? 7.288 -14.798 22.262 1.00 49.84 163 LEU A C 1
ATOM 1239 O O . LEU A 1 163 ? 6.846 -14.961 21.122 1.00 49.84 163 LEU A O 1
ATOM 1243 N N . SER A 1 164 ? 6.480 -14.660 23.315 1.00 52.50 164 SER A N 1
ATOM 1244 C CA . SER A 1 164 ? 5.162 -14.062 23.141 1.00 52.50 164 SER A CA 1
ATOM 1245 C C . SER A 1 164 ? 5.414 -12.601 22.789 1.00 52.50 164 SER A C 1
ATOM 1247 O O . SER A 1 164 ? 5.643 -11.765 23.664 1.00 52.50 164 SER A O 1
ATOM 1249 N N . THR A 1 165 ? 5.441 -12.276 21.500 1.00 50.41 165 THR A N 1
ATOM 1250 C CA . THR A 1 165 ? 5.200 -10.892 21.099 1.00 50.41 165 THR A CA 1
ATOM 1251 C C . THR A 1 165 ? 3.851 -10.532 21.711 1.00 50.41 165 THR A C 1
ATOM 1253 O O . THR A 1 165 ? 2.878 -11.236 21.440 1.00 50.41 165 THR A O 1
ATOM 1256 N N . GLY A 1 166 ? 3.841 -9.577 22.645 1.00 56.69 166 GLY A N 1
ATOM 1257 C CA . GLY A 1 166 ? 2.687 -9.262 23.488 1.00 56.69 166 GLY A CA 1
ATOM 1258 C C . GLY A 1 166 ? 1.401 -8.999 22.700 1.00 56.69 166 GLY A C 1
ATOM 1259 O O . GLY A 1 166 ? 1.395 -8.963 21.469 1.00 56.69 166 GLY A O 1
ATOM 1260 N N . GLU A 1 167 ? 0.291 -8.822 23.416 1.00 68.81 167 GLU A N 1
ATOM 1261 C CA . GLU A 1 167 ? -0.987 -8.452 22.797 1.00 68.81 167 GLU A CA 1
ATOM 1262 C C . GLU A 1 167 ? -0.794 -7.251 21.859 1.00 68.81 167 GLU A C 1
ATOM 1264 O O . GLU A 1 167 ? -0.283 -6.211 22.274 1.00 68.81 167 GLU A O 1
ATOM 1269 N N . LYS A 1 168 ? -1.200 -7.393 20.595 1.00 81.75 168 LYS A N 1
ATOM 1270 C CA . LYS A 1 168 ? -1.188 -6.298 19.619 1.00 81.75 168 LYS A CA 1
ATOM 1271 C C . LYS A 1 168 ? -2.614 -5.919 19.260 1.00 81.75 168 LYS A C 1
ATOM 1273 O O . LYS A 1 168 ? -3.479 -6.786 19.144 1.00 81.75 168 LYS A O 1
ATOM 1278 N N . PHE A 1 169 ? -2.857 -4.632 19.053 1.00 87.88 169 PHE A N 1
ATOM 1279 C CA . PHE A 1 169 ? -4.139 -4.158 18.546 1.00 87.88 169 PHE A CA 1
ATOM 1280 C C . PHE A 1 169 ? -4.131 -4.194 17.021 1.00 87.88 169 PHE A C 1
ATOM 1282 O O . PHE A 1 169 ? -3.149 -3.811 16.381 1.00 87.88 169 PHE A O 1
ATOM 1289 N N . ILE A 1 170 ? -5.214 -4.696 16.439 1.00 90.88 170 ILE A N 1
ATOM 1290 C CA . ILE A 1 170 ? -5.413 -4.781 14.994 1.00 90.88 170 ILE A CA 1
ATOM 1291 C C . ILE A 1 170 ? -6.802 -4.260 14.633 1.00 90.88 170 ILE A C 1
ATOM 1293 O O . ILE A 1 170 ? -7.674 -4.086 15.486 1.00 90.88 170 ILE A O 1
ATOM 1297 N N . THR A 1 171 ? -7.014 -4.009 13.348 1.00 91.81 171 THR A N 1
ATOM 1298 C CA . THR A 1 171 ? -8.307 -3.564 12.835 1.00 91.81 171 THR A CA 1
ATOM 1299 C C . THR A 1 171 ? -9.267 -4.726 12.615 1.00 91.81 171 THR A C 1
ATOM 1301 O O . THR A 1 171 ? -8.888 -5.833 12.210 1.00 91.81 171 THR A O 1
ATOM 1304 N N . THR A 1 172 ? -10.548 -4.450 12.829 1.00 90.00 172 THR A N 1
ATOM 1305 C CA . THR A 1 172 ? -11.666 -5.372 12.624 1.00 90.00 172 THR A CA 1
ATOM 1306 C C . THR A 1 172 ? -12.265 -5.210 11.228 1.00 90.00 172 THR A C 1
ATOM 1308 O O . THR A 1 172 ? -11.960 -4.269 10.494 1.00 90.00 172 THR A O 1
ATOM 1311 N N . SER A 1 173 ? -13.129 -6.144 10.830 1.00 85.50 173 SER A N 1
ATOM 1312 C CA . SER A 1 173 ? -13.847 -6.057 9.549 1.00 85.50 173 SER A CA 1
ATOM 1313 C C . SER A 1 173 ? -14.714 -4.798 9.424 1.00 85.50 173 SER A C 1
ATOM 1315 O O . SER A 1 173 ? -14.945 -4.343 8.307 1.00 85.50 173 SER A O 1
ATOM 1317 N N . ASP A 1 174 ? -15.142 -4.216 10.547 1.00 90.81 174 ASP A N 1
ATOM 1318 C CA . ASP A 1 174 ? -15.954 -3.000 10.579 1.00 90.81 174 ASP A CA 1
ATOM 1319 C C . ASP A 1 174 ? -15.134 -1.707 10.588 1.00 90.81 174 ASP A C 1
ATOM 1321 O O . ASP A 1 174 ? -15.671 -0.675 10.189 1.00 90.81 174 ASP A O 1
ATOM 1325 N N . SER A 1 175 ? -13.848 -1.737 10.973 1.00 92.81 175 SER A N 1
ATOM 1326 C CA . SER A 1 175 ? -13.046 -0.514 11.151 1.00 92.81 175 SER A CA 1
ATOM 1327 C C . SER A 1 175 ? -13.069 0.382 9.918 1.00 92.81 175 SER A C 1
ATOM 1329 O O . SER A 1 175 ? -13.227 1.591 10.027 1.00 92.81 175 SER A O 1
ATOM 1331 N N . LEU A 1 176 ? -12.935 -0.214 8.729 1.00 92.69 176 LEU A N 1
ATOM 1332 C CA . LEU A 1 176 ? -12.922 0.542 7.482 1.00 92.69 176 LEU A CA 1
ATOM 1333 C C . LEU A 1 176 ? -14.304 1.112 7.128 1.00 92.69 176 LEU A C 1
ATOM 1335 O O . LEU A 1 176 ? -14.398 2.229 6.629 1.00 92.69 176 LEU A O 1
ATOM 1339 N N . ARG A 1 177 ? -15.380 0.367 7.392 1.00 91.88 177 ARG A N 1
ATOM 1340 C CA . ARG A 1 177 ? -16.741 0.865 7.164 1.00 91.88 177 ARG A CA 1
ATOM 1341 C C . ARG A 1 177 ? -17.028 2.059 8.075 1.00 91.88 177 ARG A C 1
ATOM 1343 O O . ARG A 1 177 ? -17.455 3.093 7.586 1.00 91.88 177 ARG A O 1
ATOM 1350 N N . GLN A 1 178 ? -16.713 1.932 9.362 1.00 93.44 178 GLN A N 1
ATOM 1351 C CA . GLN A 1 178 ? -16.874 3.007 10.343 1.00 93.44 178 GLN A CA 1
ATOM 1352 C C . GLN A 1 178 ? -16.004 4.223 10.006 1.00 93.44 178 GLN A C 1
ATOM 1354 O O . GLN A 1 178 ? -16.469 5.351 10.103 1.00 93.44 178 GLN A O 1
ATOM 1359 N N . ALA A 1 179 ? -14.772 4.005 9.537 1.00 93.44 179 ALA A N 1
ATOM 1360 C CA . ALA A 1 179 ? -13.902 5.085 9.081 1.00 93.44 179 ALA A CA 1
ATOM 1361 C C . ALA A 1 179 ? -14.543 5.900 7.948 1.00 93.44 179 ALA A C 1
ATOM 1363 O O . ALA A 1 179 ? -14.495 7.124 7.967 1.00 93.44 179 ALA A O 1
ATOM 1364 N N . MET A 1 180 ? -15.187 5.234 6.985 1.00 92.88 180 MET A N 1
ATOM 1365 C CA . MET A 1 180 ? -15.866 5.894 5.862 1.00 92.88 180 MET A CA 1
ATOM 1366 C C . MET A 1 180 ? -17.124 6.677 6.272 1.00 92.88 180 MET A C 1
ATOM 1368 O O . MET A 1 180 ? -17.542 7.570 5.535 1.00 92.88 180 MET A O 1
ATOM 1372 N N . GLU A 1 181 ? -17.711 6.361 7.429 1.00 92.94 181 GLU A N 1
ATOM 1373 C CA . GLU A 1 181 ? -18.883 7.044 7.996 1.00 92.94 181 GLU A CA 1
ATOM 1374 C C . GLU A 1 181 ? -18.512 8.346 8.739 1.00 92.94 181 GLU A C 1
ATOM 1376 O O . GLU A 1 181 ? -19.401 9.130 9.064 1.00 92.94 181 GLU A O 1
ATOM 1381 N N . ILE A 1 182 ? -17.220 8.617 8.978 1.00 93.19 182 ILE A N 1
ATOM 1382 C CA . ILE A 1 182 ? -16.763 9.865 9.607 1.00 93.19 182 ILE A CA 1
ATOM 1383 C C . ILE A 1 182 ? -17.091 11.062 8.700 1.00 93.19 182 ILE A C 1
ATOM 1385 O O . ILE A 1 182 ? -16.738 11.098 7.514 1.00 93.19 182 ILE A O 1
ATOM 1389 N N . GLU A 1 183 ? -17.762 12.063 9.275 1.00 91.81 183 GLU A N 1
ATOM 1390 C CA . GLU A 1 183 ? -18.190 13.258 8.544 1.00 91.81 183 GLU A CA 1
ATOM 1391 C C . GLU A 1 183 ? -17.038 14.222 8.261 1.00 91.81 183 GLU A C 1
ATOM 1393 O O . GLU A 1 183 ? -16.902 14.677 7.119 1.00 91.81 183 GLU A O 1
ATOM 1398 N N . ASP A 1 184 ? -16.192 14.489 9.263 1.00 93.00 184 ASP A N 1
ATOM 1399 C CA . ASP A 1 184 ? -15.011 15.335 9.093 1.00 93.00 184 ASP A CA 1
ATOM 1400 C C . ASP A 1 184 ? -14.030 14.697 8.101 1.00 93.00 184 ASP A C 1
ATOM 1402 O O . ASP A 1 184 ? -13.659 13.529 8.208 1.00 93.00 184 ASP A O 1
ATOM 1406 N N . GLU A 1 185 ? -13.639 15.459 7.083 1.00 89.75 185 GLU A N 1
ATOM 1407 C CA . GLU A 1 185 ? -12.830 14.942 5.982 1.00 89.75 185 GLU A CA 1
ATOM 1408 C C . GLU A 1 185 ? -11.388 14.635 6.398 1.00 89.75 185 GLU A C 1
ATOM 1410 O O . GLU A 1 185 ? -10.813 13.654 5.916 1.00 89.75 185 GLU A O 1
ATOM 1415 N N . ASN A 1 186 ? -10.815 15.434 7.301 1.00 91.19 186 ASN A N 1
ATOM 1416 C CA . ASN A 1 186 ? -9.441 15.249 7.759 1.00 91.19 186 ASN A CA 1
ATOM 1417 C C . ASN A 1 186 ? -9.345 14.033 8.678 1.00 91.19 186 ASN A C 1
ATOM 1419 O O . ASN A 1 186 ? -8.454 13.196 8.498 1.00 91.19 186 ASN A O 1
ATOM 1423 N N . ASP A 1 187 ? -10.295 13.893 9.602 1.00 93.00 187 ASP A N 1
ATOM 1424 C CA . ASP A 1 187 ? -10.390 12.724 10.471 1.00 93.00 187 ASP A CA 1
ATOM 1425 C C . ASP A 1 187 ? -10.674 11.469 9.642 1.00 93.00 187 ASP A C 1
A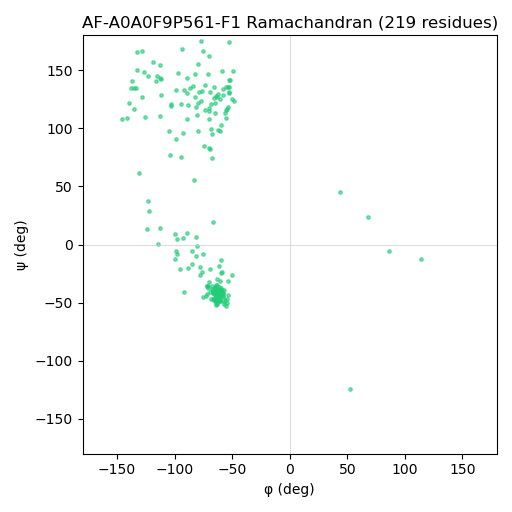TOM 1427 O O . ASP A 1 187 ? -9.989 10.459 9.802 1.00 93.00 187 ASP A O 1
ATOM 1431 N N . ARG A 1 188 ? -11.607 11.536 8.677 1.00 93.81 188 ARG A N 1
ATOM 1432 C CA . ARG A 1 188 ? -11.903 10.412 7.775 1.00 93.81 188 ARG A CA 1
ATOM 1433 C C . ARG A 1 188 ? -10.657 9.960 7.029 1.00 93.81 188 ARG A C 1
ATOM 1435 O O . ARG A 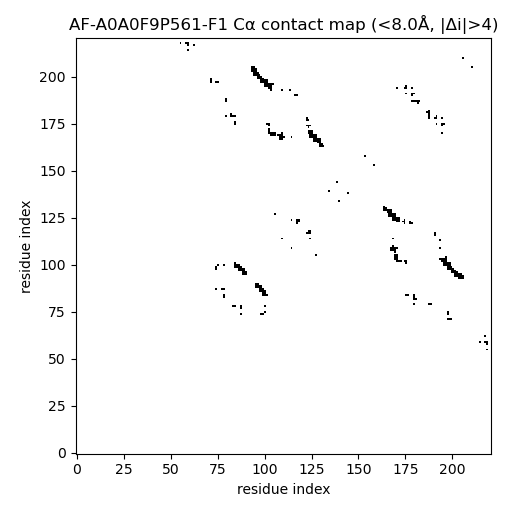1 188 ? -10.346 8.772 7.043 1.00 93.81 188 ARG A O 1
ATOM 1442 N N . ARG A 1 189 ? -9.935 10.880 6.384 1.00 94.12 189 ARG A N 1
ATOM 1443 C CA . ARG A 1 189 ? -8.691 10.562 5.667 1.00 94.12 189 ARG A CA 1
ATOM 1444 C C . ARG A 1 189 ? -7.693 9.871 6.590 1.00 94.12 189 ARG A C 1
ATOM 1446 O O . ARG A 1 189 ? -7.234 8.776 6.276 1.00 94.12 189 ARG A O 1
ATOM 1453 N N . THR A 1 190 ? -7.414 10.494 7.731 1.00 93.19 190 THR A N 1
ATOM 1454 C CA . THR A 1 190 ? -6.436 10.009 8.709 1.00 93.19 190 THR A CA 1
ATOM 1455 C C . THR A 1 190 ? -6.783 8.598 9.178 1.00 93.19 190 THR A C 1
ATOM 1457 O O . THR A 1 190 ? -5.956 7.690 9.121 1.00 93.19 190 THR A O 1
ATOM 1460 N N . VAL A 1 191 ? -8.034 8.373 9.577 1.00 94.56 191 VAL A N 1
ATOM 1461 C CA . VAL A 1 191 ? -8.497 7.067 10.051 1.00 94.56 191 VAL 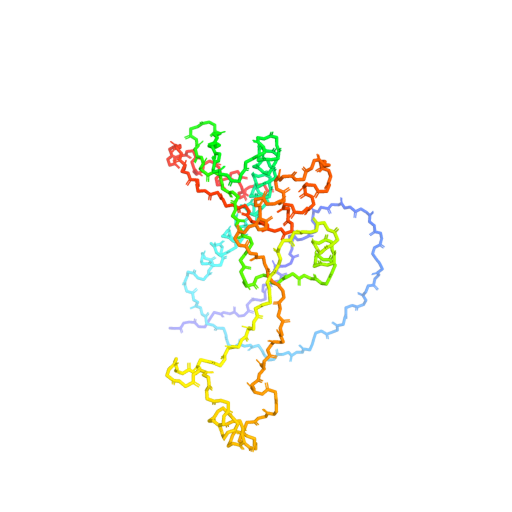A CA 1
ATOM 1462 C C . VAL A 1 191 ? -8.472 6.029 8.933 1.00 94.56 191 VAL A C 1
ATOM 1464 O O . VAL A 1 191 ? -8.033 4.902 9.163 1.00 94.56 191 VAL A O 1
ATOM 1467 N N . VAL A 1 192 ? -8.911 6.376 7.719 1.00 93.88 192 VAL A N 1
ATOM 1468 C CA . VAL A 1 192 ? -8.897 5.456 6.573 1.00 93.88 192 VAL A CA 1
ATOM 1469 C C . VAL A 1 192 ? -7.472 4.987 6.268 1.00 93.88 192 VAL A C 1
ATOM 1471 O O . VAL A 1 192 ? -7.270 3.789 6.056 1.00 93.88 192 VAL A O 1
ATOM 1474 N N . GLU A 1 193 ? -6.477 5.873 6.308 1.00 93.00 193 GLU A N 1
ATOM 1475 C CA . GLU A 1 193 ? -5.062 5.506 6.149 1.00 93.00 193 GLU A CA 1
ATOM 1476 C C . GLU A 1 193 ? -4.572 4.574 7.269 1.00 93.00 193 GLU A C 1
ATOM 1478 O O . GLU A 1 193 ? -3.854 3.609 7.001 1.00 93.00 193 GLU A O 1
ATOM 1483 N N . MET A 1 194 ? -5.013 4.789 8.513 1.00 93.75 194 MET A N 1
ATOM 1484 C CA . MET A 1 194 ? -4.659 3.921 9.642 1.00 93.75 194 MET A CA 1
ATOM 1485 C C . MET A 1 194 ? -5.257 2.518 9.511 1.00 93.75 194 MET A C 1
ATOM 1487 O O . MET A 1 194 ? -4.599 1.530 9.860 1.00 93.75 194 MET A O 1
ATOM 1491 N N . VAL A 1 195 ? -6.503 2.405 9.030 1.00 93.56 195 VAL A N 1
ATOM 1492 C CA . VAL A 1 195 ? -7.255 1.140 9.075 1.00 93.56 195 VAL A CA 1
ATOM 1493 C C . VAL A 1 195 ? -7.251 0.340 7.783 1.00 93.56 195 VAL A C 1
ATOM 1495 O O . VAL A 1 195 ? -7.738 -0.800 7.772 1.00 93.56 195 VAL A O 1
ATOM 1498 N N . SER A 1 196 ? -6.690 0.888 6.707 1.00 92.88 196 SER A N 1
ATOM 1499 C CA . SER A 1 196 ? -6.758 0.288 5.382 1.00 92.88 1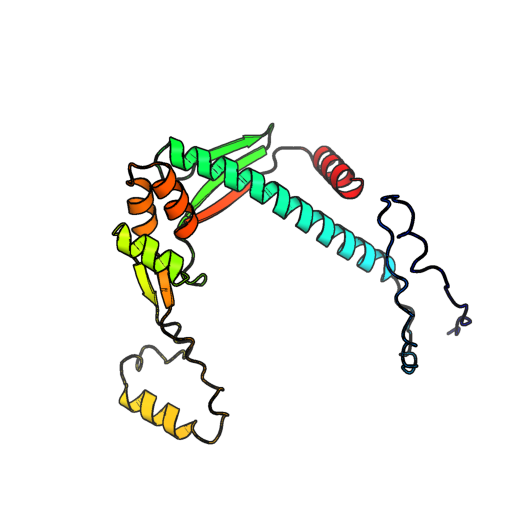96 SER A CA 1
ATOM 1500 C C . SER A 1 196 ? -5.410 0.140 4.685 1.00 92.88 196 SER A C 1
ATOM 1502 O O . SER A 1 196 ? -4.385 0.661 5.110 1.00 92.88 196 SER A O 1
ATOM 1504 N N . THR A 1 197 ? -5.408 -0.650 3.617 1.00 91.56 197 THR A N 1
ATOM 1505 C CA . THR A 1 197 ? -4.305 -0.754 2.668 1.00 91.56 197 THR A CA 1
ATOM 1506 C C . THR A 1 197 ? -4.843 -0.723 1.244 1.00 91.56 197 THR A C 1
ATOM 1508 O O . THR A 1 197 ? -5.799 -1.429 0.903 1.00 91.56 197 THR A O 1
ATOM 1511 N N . SER A 1 198 ? -4.199 0.073 0.392 1.00 89.75 198 SER A N 1
ATOM 1512 C CA . SER A 1 198 ? -4.519 0.149 -1.033 1.00 89.75 198 SER A CA 1
ATOM 1513 C C . SER A 1 198 ? -3.929 -1.036 -1.794 1.00 89.75 198 SER A C 1
ATOM 1515 O O . SER A 1 198 ? -2.752 -1.391 -1.667 1.00 89.75 198 SER A O 1
ATOM 1517 N N . ALA A 1 199 ? -4.761 -1.667 -2.616 1.00 88.31 199 ALA A N 1
ATOM 1518 C CA . ALA A 1 199 ? -4.367 -2.749 -3.500 1.00 88.31 199 ALA A CA 1
ATOM 1519 C C . ALA A 1 199 ? -4.827 -2.452 -4.927 1.00 88.31 199 ALA A C 1
ATOM 1521 O O . ALA A 1 199 ? -6.013 -2.253 -5.173 1.00 88.31 199 ALA A O 1
ATOM 1522 N N . ALA A 1 200 ? -3.897 -2.506 -5.876 1.00 89.19 200 ALA A N 1
ATOM 1523 C CA . ALA A 1 200 ? -4.184 -2.361 -7.295 1.00 89.19 200 ALA A CA 1
ATOM 1524 C C . ALA A 1 200 ? -3.948 -3.696 -8.006 1.00 89.19 200 ALA A C 1
ATOM 1526 O O . ALA A 1 200 ? -2.897 -4.322 -7.852 1.00 89.19 200 ALA A O 1
ATOM 1527 N N . ARG A 1 201 ? -4.936 -4.151 -8.779 1.00 89.88 201 ARG A N 1
ATOM 1528 C CA . ARG A 1 201 ? -4.766 -5.243 -9.744 1.00 89.88 201 ARG A CA 1
ATOM 1529 C C . ARG A 1 201 ? -4.723 -4.645 -11.138 1.00 89.88 201 ARG A C 1
ATOM 1531 O O . ARG A 1 201 ? -5.775 -4.365 -11.709 1.00 89.88 201 ARG A O 1
ATOM 1538 N N . CYS A 1 202 ? -3.515 -4.447 -11.645 1.00 90.94 202 CYS A N 1
ATOM 1539 C CA . CYS A 1 202 ? -3.278 -3.833 -12.944 1.00 90.94 202 CYS A CA 1
ATOM 1540 C C . CYS A 1 202 ? -3.259 -4.886 -14.056 1.00 90.94 202 CYS A C 1
ATOM 1542 O O . CYS A 1 202 ? -2.733 -5.987 -13.881 1.00 90.94 202 CYS A O 1
ATOM 1544 N N . LYS A 1 203 ? -3.800 -4.519 -15.214 1.00 93.00 203 LYS A N 1
ATOM 1545 C CA . LYS A 1 203 ? -3.675 -5.244 -16.472 1.00 93.00 203 LYS A CA 1
ATOM 1546 C C . LYS A 1 203 ? -3.133 -4.272 -17.511 1.00 93.00 203 LYS A C 1
ATOM 1548 O O . LYS A 1 203 ? -3.844 -3.357 -17.924 1.00 93.00 203 LYS A O 1
ATOM 1553 N N . PHE A 1 204 ? -1.883 -4.490 -17.912 1.00 92.88 204 PHE A N 1
ATOM 1554 C CA . PHE A 1 204 ? -1.269 -3.741 -19.001 1.00 92.88 204 PHE A CA 1
ATOM 1555 C C . PHE A 1 204 ? -1.989 -4.070 -20.312 1.00 92.88 204 PHE A C 1
ATOM 1557 O O . PHE A 1 204 ? -2.184 -5.248 -20.627 1.00 92.88 204 PHE A O 1
ATOM 1564 N N . GLY A 1 205 ? -2.444 -3.033 -21.013 1.00 89.62 205 GLY A N 1
ATOM 1565 C CA . GLY A 1 205 ? -3.167 -3.169 -22.280 1.00 89.62 205 GLY A CA 1
ATOM 1566 C C . GLY A 1 205 ? -2.317 -2.930 -23.524 1.00 89.62 205 GLY A C 1
ATOM 1567 O O . GLY A 1 205 ? -2.769 -3.276 -24.611 1.00 89.62 205 GLY A O 1
ATOM 1568 N N . GLY A 1 206 ? -1.110 -2.379 -23.364 1.00 89.81 206 GLY A N 1
ATOM 1569 C CA . GLY A 1 206 ? -0.218 -2.055 -24.472 1.00 89.81 206 GLY A CA 1
ATOM 1570 C C . GLY A 1 206 ? 0.503 -3.265 -25.072 1.00 89.81 206 GLY A C 1
ATOM 1571 O O . GLY A 1 206 ? 0.429 -4.403 -24.593 1.00 89.81 206 GLY A O 1
ATOM 1572 N N . SER A 1 207 ? 1.231 -2.994 -26.144 1.00 93.62 207 SER A N 1
ATOM 1573 C CA . SER A 1 207 ? 2.078 -3.930 -26.873 1.00 93.62 207 SER A CA 1
ATOM 1574 C C . SER A 1 207 ? 3.393 -4.236 -26.141 1.00 93.62 207 SER A C 1
ATOM 1576 O O . SER A 1 207 ? 3.808 -3.555 -25.203 1.00 93.62 207 SER A O 1
ATOM 1578 N N . HIS A 1 208 ? 4.091 -5.284 -26.587 1.00 90.88 208 HIS A N 1
ATOM 1579 C CA . HIS A 1 208 ? 5.422 -5.603 -26.064 1.00 90.88 208 HIS A CA 1
ATOM 1580 C C . HIS A 1 208 ? 6.448 -4.497 -26.361 1.00 90.88 208 HIS A C 1
ATOM 1582 O O . HIS A 1 208 ? 7.325 -4.257 -25.537 1.00 90.88 208 HIS A O 1
ATOM 1588 N N . GLU A 1 209 ? 6.331 -3.829 -27.510 1.00 93.44 209 GLU A N 1
ATOM 1589 C CA . GLU A 1 209 ? 7.225 -2.738 -27.915 1.00 93.44 209 GLU A CA 1
ATOM 1590 C C . GLU A 1 209 ? 7.064 -1.528 -26.990 1.00 93.44 209 GLU A C 1
ATOM 1592 O O . GLU A 1 209 ? 8.050 -1.073 -26.420 1.00 93.44 209 GLU A O 1
ATOM 1597 N N . GLU A 1 210 ? 5.827 -1.107 -26.714 1.00 90.25 210 GLU A N 1
ATOM 1598 C CA . GLU A 1 210 ? 5.545 -0.023 -25.758 1.00 90.25 210 GLU A CA 1
ATOM 1599 C C . GLU A 1 210 ? 6.054 -0.352 -24.346 1.00 90.25 210 GLU A C 1
ATOM 1601 O O . GLU A 1 210 ? 6.581 0.511 -23.648 1.00 90.25 210 GLU A O 1
ATOM 1606 N N . MET A 1 211 ? 5.954 -1.615 -23.915 1.00 92.56 211 MET A N 1
ATOM 1607 C CA . MET A 1 211 ? 6.522 -2.049 -22.634 1.00 92.56 211 MET A CA 1
ATOM 1608 C C . MET A 1 211 ? 8.048 -1.877 -22.598 1.00 92.56 211 MET A C 1
ATOM 1610 O O . MET A 1 211 ? 8.585 -1.419 -21.589 1.00 92.56 211 MET A O 1
ATOM 1614 N N . LEU A 1 212 ? 8.747 -2.206 -23.690 1.00 93.06 212 LEU A N 1
ATOM 1615 C CA . LEU A 1 212 ? 10.193 -2.005 -23.792 1.00 93.06 212 LEU A CA 1
ATOM 1616 C C . LEU A 1 212 ? 10.564 -0.520 -23.825 1.00 93.06 212 LEU A C 1
ATOM 1618 O O . LEU A 1 212 ? 11.552 -0.151 -23.197 1.00 93.06 212 LEU A O 1
ATOM 1622 N N . GLU A 1 213 ? 9.780 0.326 -24.494 1.00 92.38 213 GLU A N 1
ATOM 1623 C CA . GLU A 1 213 ? 9.982 1.781 -24.496 1.00 92.38 213 GLU A CA 1
ATOM 1624 C C . GLU A 1 213 ? 9.828 2.379 -23.092 1.00 92.38 213 GLU A C 1
ATOM 1626 O O . GLU A 1 213 ? 10.666 3.172 -22.660 1.00 92.38 213 GLU A O 1
ATOM 1631 N N . ILE A 1 214 ? 8.811 1.945 -22.338 1.00 90.19 214 ILE A N 1
ATOM 1632 C CA . ILE A 1 214 ? 8.626 2.347 -20.937 1.00 90.19 214 ILE A CA 1
ATOM 1633 C C . ILE A 1 214 ? 9.828 1.907 -20.093 1.00 90.19 214 ILE A C 1
ATOM 1635 O O . ILE A 1 214 ? 10.372 2.708 -19.332 1.00 90.19 214 ILE A O 1
ATOM 1639 N N . LEU A 1 215 ? 10.270 0.651 -20.226 1.00 90.81 215 LEU A N 1
ATOM 1640 C CA . LEU A 1 215 ? 11.432 0.147 -19.487 1.00 90.81 215 LEU A CA 1
ATOM 1641 C C . LEU A 1 215 ? 12.722 0.888 -19.848 1.00 90.81 215 LEU A C 1
ATOM 1643 O O . LEU A 1 215 ? 13.523 1.176 -18.964 1.00 90.81 215 LEU A O 1
ATOM 1647 N N . ASP A 1 216 ? 12.929 1.198 -21.124 1.00 91.00 216 ASP A N 1
ATOM 1648 C CA . ASP A 1 216 ? 14.086 1.957 -21.590 1.00 91.00 216 ASP A CA 1
ATOM 1649 C C . ASP A 1 216 ? 14.087 3.377 -21.006 1.00 91.00 216 ASP A C 1
ATOM 1651 O O . ASP A 1 216 ? 15.120 3.836 -20.521 1.00 91.00 216 ASP A O 1
ATOM 1655 N N . GLY A 1 217 ? 12.922 4.032 -20.945 1.00 88.00 217 GLY A N 1
ATOM 1656 C CA . GLY A 1 217 ? 12.755 5.311 -20.253 1.00 88.00 217 GLY A CA 1
ATOM 1657 C C . GLY A 1 217 ? 13.091 5.230 -18.760 1.00 88.00 217 GLY A C 1
ATOM 1658 O O . GLY A 1 217 ? 13.814 6.082 -18.250 1.00 88.00 217 GLY A O 1
ATOM 1659 N N . VAL A 1 218 ? 12.636 4.176 -18.075 1.00 87.88 218 VAL A N 1
ATOM 1660 C CA . VAL A 1 218 ? 12.917 3.940 -16.646 1.00 87.88 218 VAL A CA 1
ATOM 1661 C C . VAL A 1 218 ? 14.400 3.691 -16.380 1.00 87.88 218 VAL A C 1
ATOM 1663 O O . VAL A 1 218 ? 14.900 4.110 -15.347 1.00 87.88 218 VAL A O 1
ATOM 1666 N N . LEU A 1 219 ? 15.103 2.998 -17.276 1.00 85.25 219 LEU A N 1
ATOM 1667 C CA . LEU A 1 219 ? 16.517 2.651 -17.092 1.00 85.25 219 LEU A CA 1
ATOM 1668 C C . LEU A 1 219 ? 17.484 3.762 -17.531 1.00 85.25 219 LEU A C 1
ATOM 1670 O O . LEU A 1 219 ? 18.663 3.704 -17.180 1.00 85.25 219 LEU A O 1
ATOM 1674 N N . LYS A 1 220 ? 17.015 4.730 -18.327 1.00 83.75 220 LYS A N 1
ATOM 1675 C CA . LYS A 1 220 ? 17.800 5.886 -18.792 1.00 83.75 220 LYS A CA 1
ATOM 1676 C C . LYS A 1 220 ? 17.625 7.141 -17.936 1.00 83.75 220 LYS A C 1
ATOM 1678 O O . LYS A 1 220 ? 18.473 8.027 -18.042 1.00 83.75 220 LYS A O 1
ATOM 1683 N N . GLY A 1 221 ? 16.527 7.237 -17.182 1.00 60.94 221 GLY A N 1
ATOM 1684 C CA . GLY A 1 221 ? 16.266 8.308 -16.212 1.00 60.94 221 GLY A CA 1
ATOM 1685 C C . GLY A 1 221 ? 17.072 8.136 -14.935 1.00 60.94 221 GLY A C 1
ATOM 1686 O O . GLY A 1 221 ? 17.517 9.175 -14.404 1.00 60.94 221 GLY A O 1
#

Sequence (221 aa):
MALVDNTRIESINALEHEMGFHAQAKTVTKTKSASGETKPQIAVKGLREYAALKYALNMIDTVVKELKGTVDGTALEAFLIARRSDSVQGVDGDTTASLQLRKRTARSALSDFEKETLDGLGIATEKSADSKVYINAKYADDDKLADKVFKALKGIVPDDFLLSTGEKFITTSDSLRQAMEIEDENDRRTVVEMVSTSAARCKFGGSHEEMLEILDGVLKG

Secondary structure (DSSP, 8-state):
-PPPP------SSTTS--------------PPPP----PPP---TTHHHHHHHHHHHHHHHHHHHHHHHHHHHHHHHHHHHHT--S-EEEEETTEEEEEEEEEPPTTSPPPHHHHHHHHHTT--EEEEEE------GGGTT-HHHHHHHHHHHBTTB-TTSS--EEEEEEE-TTHHHHHHT-SSHHHHHHHHHHHEEEEEEEE--S-HHHHHHHHHHHHH-

Radius of gyration: 27.21 Å; Cα contacts (8 Å, |Δi|>4): 182; chains: 1; bounding box: 67×53×61 Å

Organism: NCBI:txid412755

pLDDT: mean 77.14, std 19.73, range [32.91, 94.56]

Nearest PDB structures (foldseek):
  3kng-assembly1_B  TM=2.758E-01  e=1.114E+00  Streptomyces nogalater
  6ryo-assembly1_A  TM=2.326E-01  e=8.696E+00  Staphylococcus aureus

Solvent-accessible surface area (backbone atoms only — not comparable to full-atom values): 13756 Å² total; per-residue (Å²): 139,83,88,77,81,93,71,83,79,86,66,87,72,77,79,84,80,82,76,93,73,96,69,92,74,78,87,73,78,81,74,82,77,78,87,69,82,80,72,89,83,76,95,61,88,63,49,66,60,52,52,52,52,54,52,51,51,52,52,51,52,49,53,50,52,55,53,45,51,54,54,45,50,56,48,49,54,52,30,65,74,66,55,45,63,68,71,45,81,46,75,57,90,68,26,39,26,49,33,33,58,37,69,35,52,79,85,58,58,52,51,74,67,56,46,52,55,32,58,75,69,70,39,53,66,40,81,39,76,50,64,83,66,86,58,62,77,94,50,66,86,37,64,70,57,52,51,51,52,54,56,67,40,62,82,78,48,64,91,74,69,73,66,65,54,63,80,34,43,24,61,38,94,54,22,47,59,53,24,55,67,45,79,54,66,68,61,20,52,55,44,39,61,72,31,34,42,76,44,74,53,74,45,86,52,70,54,74,65,58,51,50,53,54,50,51,53,65,75,72,108